Protein AF-0000000076166929 (afdb_homodimer)

Sequence (338 aa):
MATAKPYRAASLSDLPNNFQLGYLNCEISLKCKQTGFKYFSEGYIHNVKMLKQVVEQTVNISAKCHRSQRKNEIPHSVEIDVNGGQIELSNCSCTAGLSGCCSHIVGLIQGLVQWQMMGLTEPPAELCCTSLPQQWGKPRGKEIKAVPAPSMIIVKPKMDRKSAETILNMATAKPYRAASLSDLPNNFQLGYLNCEISLKCKQTGFKYFSEGYIHNVKMLKQVVEQTVNISAKCHRSQRKNEIPHSVEIDVNGGQIELSNCSCTAGLSGCCSHIVGLIQGLVQWQMMGLTEPPAELCCTSLPQQWGKPRGKEIKAVPAPSMIIVKPKMDRKSAETILN

InterPro domains:
  IPR007527 Zinc finger, SWIM-type [PS50966] (76-113)

Nearest PDB structures (foldseek):
  3d4e-assembly1_A  TM=5.093E-01  e=6.481E+00  Streptococcus mutans
  2ge9-assembly1_A  TM=2.613E-01  e=1.392E+00  Homo sapiens
  1qfx-assembly1_A-2  TM=3.062E-01  e=3.381E+00  Aspergillus niger
  1snt-assembly1_A  TM=3.578E-01  e=6.876E+00  Homo sapiens
  3d4e-assembly1_A  TM=5.091E-01  e=6.519E+00  Streptococcus mutans

Foldseek 3Di:
DPPPPQKDFAWLVLADLPQDPVQDPDDADPVLLVLLQVQQLLVQWAPWGWMAGPPQSKIKIKTWGADPPCNVDGTKIWIWIDDDSHTPATAIPDPVRVVRRGSNNSNVSVNSNVCVVVVGGHRDHPPDVPPDPPSVPPPPPPPPPPPPPPDPPPPDPPPPPPPPPPPPD/DPPPPQKDFAWLVLADLPQDPVQDPDDADPVLLVLLQVQQLLVQWAPWGWMAGPPQSKIKIKTWGADPPCNVDGTKIWIWIDDDSHTPATAIPDPVRVVRRGSNNSNVSVNSNVCVVVVGGHRDHPPDPPPDPPSVPPPPPDPPPPPPPPPPPPPDPPPPPPPPPPPPD

Solvent-accessible surface area (backbone atoms only — not comparable to full-atom values): 19964 Å² total; per-residue (Å²): 127,85,77,71,63,64,59,43,83,43,42,46,78,76,46,52,94,76,57,55,76,80,33,47,91,64,89,75,52,56,67,36,29,44,50,1,46,48,34,33,76,57,56,31,52,37,73,66,44,46,33,24,29,64,84,80,56,30,35,39,35,38,31,31,31,51,38,85,100,33,76,87,45,82,49,33,47,32,38,38,30,36,43,76,88,33,47,81,42,46,41,32,70,47,86,58,12,76,76,41,64,31,34,67,54,43,10,48,51,52,40,52,43,49,41,43,67,32,60,40,54,55,75,77,64,72,56,60,93,75,73,49,72,79,64,70,59,59,70,71,67,76,74,76,67,79,65,76,74,70,83,74,74,79,71,75,81,76,80,77,77,79,77,81,74,80,74,82,121,126,85,78,71,65,63,59,42,82,43,44,47,77,76,45,55,93,75,58,57,76,80,32,47,91,63,91,76,50,56,68,37,30,44,50,3,46,48,33,35,75,59,56,31,52,38,73,64,44,46,33,24,30,64,85,80,55,31,36,40,36,38,31,34,31,51,39,86,99,33,76,87,44,83,48,35,47,32,38,37,31,37,43,75,89,33,47,79,41,46,42,30,71,46,87,56,12,75,77,42,64,31,32,67,55,43,9,48,51,53,40,53,42,48,40,43,68,32,60,41,55,55,76,78,66,72,59,60,95,74,74,51,75,79,65,69,60,54,72,74,68,79,75,73,68,80,63,74,77,67,83,74,74,79,71,73,80,75,78,76,76,79,77,82,73,79,74,80,120

Radius of gyration: 30.16 Å; Cα contacts (8 Å, |Δi|>4): 532; chains: 2; bounding box: 44×134×94 Å

pLDDT: mean 76.67, std 26.87, range [27.0, 98.31]

Secondary structure (DSSP, 8-state):
-----SEEE--GGGS-TT--GGGSSSPPPHHHHHHHHHHHHTT-EEEEEEEEETTT--EEEEEEEPPTT-TTSPPEEEEEEEETTEEEEEEESSSGGGGT--HHHHHHHHHHHHHHHTT-SSPPP---TTTS---TTS-------------------------------/-----SEEE--GGGS-TT--GGGSSSPPPHHHHHHHHHHHHTT-EEEEEEEEETTT--EEEEEEEPPTT-TTSPPEEEEEEEETTEEEEEEESSSGGGGT--HHHHHHHHHHHHHHHTT-SSPPP---TTTS---TTS--S----------------------------

Structure (mmCIF, N/CA/C/O backbone):
data_AF-0000000076166929-model_v1
#
loop_
_entity.id
_entity.type
_entity.pdbx_description
1 polymer 'SWIM-type domain-containing protein'
#
loop_
_atom_site.group_PDB
_atom_site.id
_atom_site.type_symbol
_atom_site.label_atom_id
_atom_site.label_alt_id
_atom_site.label_comp_id
_atom_site.label_asym_id
_atom_site.label_entity_id
_atom_site.label_seq_id
_atom_site.pdbx_PDB_ins_code
_atom_site.Cartn_x
_atom_site.Cartn_y
_atom_site.Cartn_z
_atom_site.occupancy
_atom_site.B_iso_or_equiv
_atom_site.auth_seq_id
_atom_site.auth_comp_id
_atom_site.auth_asym_id
_atom_site.auth_atom_id
_atom_site.pdbx_PDB_model_num
ATOM 1 N N . MET A 1 1 ? -11.695 -42.656 5.16 1 39.47 1 MET A N 1
ATOM 2 C CA . MET A 1 1 ? -11.25 -41.344 5.621 1 39.47 1 MET A CA 1
ATOM 3 C C . MET A 1 1 ? -10.984 -40.406 4.438 1 39.47 1 MET A C 1
ATOM 5 O O . MET A 1 1 ? -10.188 -40.75 3.555 1 39.47 1 MET A O 1
ATOM 9 N N . ALA A 1 2 ? -11.898 -39.625 3.982 1 48.62 2 ALA A N 1
ATOM 10 C CA . ALA A 1 2 ? -11.773 -38.812 2.785 1 48.62 2 ALA A CA 1
ATOM 11 C C . ALA A 1 2 ? -10.469 -38 2.799 1 48.62 2 ALA A C 1
ATOM 13 O O . ALA A 1 2 ? -10.133 -37.375 3.805 1 48.62 2 ALA A O 1
ATOM 14 N N . THR A 1 3 ? -9.391 -38.375 2.051 1 55.16 3 THR A N 1
ATOM 15 C CA . THR A 1 3 ? -8.055 -37.781 2.012 1 55.16 3 THR A CA 1
ATOM 16 C C . THR A 1 3 ? -8.125 -36.281 1.806 1 55.16 3 THR A C 1
ATOM 18 O O . THR A 1 3 ? -8.68 -35.812 0.812 1 55.16 3 THR A O 1
ATOM 21 N N . ALA A 1 4 ? -8.266 -35.531 2.826 1 59.28 4 ALA A N 1
ATOM 22 C CA . ALA A 1 4 ? -8.344 -34.062 2.801 1 59.28 4 ALA A CA 1
ATOM 23 C C . ALA A 1 4 ? -7.398 -33.5 1.754 1 59.28 4 ALA A C 1
ATOM 25 O O . ALA A 1 4 ? -6.305 -34 1.534 1 59.28 4 ALA A O 1
ATOM 26 N N . LYS A 1 5 ? -7.887 -32.75 0.78 1 72.12 5 LYS A N 1
ATOM 27 C CA . LYS A 1 5 ? -7.07 -32.188 -0.279 1 72.12 5 LYS A CA 1
ATOM 28 C C . LYS A 1 5 ? -5.875 -31.422 0.3 1 72.12 5 LYS A C 1
ATOM 30 O O . LYS A 1 5 ? -6.02 -30.656 1.256 1 72.12 5 LYS A O 1
ATOM 35 N N . PRO A 1 6 ? -4.773 -31.75 -0.169 1 89.25 6 PRO A N 1
ATOM 36 C CA . PRO A 1 6 ? -3.547 -31.156 0.367 1 89.25 6 PRO A CA 1
ATOM 37 C C . PRO A 1 6 ? -3.496 -29.641 0.185 1 89.25 6 PRO A C 1
ATOM 39 O O . PRO A 1 6 ? -2.754 -28.953 0.892 1 89.25 6 PRO A O 1
ATOM 42 N N . TYR A 1 7 ? -4.453 -29.156 -0.792 1 91.94 7 TYR A N 1
ATOM 43 C CA . TYR A 1 7 ? -4.469 -27.734 -1.055 1 91.94 7 TYR A CA 1
ATOM 44 C C . TYR A 1 7 ? -5.895 -27.188 -1.059 1 91.94 7 TYR A C 1
ATOM 46 O O . TYR A 1 7 ? -6.84 -27.922 -1.363 1 91.94 7 TYR A O 1
ATOM 54 N N . ARG A 1 8 ? -6.102 -25.953 -0.621 1 94.62 8 ARG A N 1
ATOM 55 C CA . ARG A 1 8 ? -7.336 -25.203 -0.816 1 94.62 8 ARG A CA 1
ATOM 56 C C . ARG A 1 8 ? -7.047 -23.828 -1.397 1 94.62 8 ARG A C 1
ATOM 58 O O . ARG A 1 8 ? -5.91 -23.359 -1.354 1 94.62 8 ARG A O 1
ATOM 65 N N . ALA A 1 9 ? -8.078 -23.203 -1.973 1 95.31 9 ALA A N 1
ATOM 66 C CA . ALA A 1 9 ? -7.957 -21.812 -2.383 1 95.31 9 ALA A CA 1
ATOM 67 C C . ALA A 1 9 ? -7.609 -20.906 -1.194 1 95.31 9 ALA A C 1
ATOM 69 O O . ALA A 1 9 ? -8.172 -21.062 -0.107 1 95.31 9 ALA A O 1
ATOM 70 N N . ALA A 1 10 ? -6.664 -20.094 -1.401 1 96.81 10 ALA A N 1
ATOM 71 C CA . ALA A 1 10 ? -6.277 -19.156 -0.345 1 96.81 10 ALA A CA 1
ATOM 72 C C . ALA A 1 10 ? -6.941 -17.797 -0.544 1 96.81 10 ALA A C 1
ATOM 74 O O . ALA A 1 10 ? -7.344 -17.453 -1.657 1 96.81 10 ALA A O 1
ATOM 75 N N . SER A 1 11 ? -7.082 -17.094 0.582 1 96.56 11 SER A N 1
ATOM 76 C CA . SER A 1 11 ? -7.527 -15.711 0.589 1 96.56 11 SER A CA 1
ATOM 77 C C . SER A 1 11 ? -6.438 -14.781 1.112 1 96.56 11 SER A C 1
ATOM 79 O O . SER A 1 11 ? -5.438 -15.242 1.67 1 96.56 11 SER A O 1
ATOM 81 N N . LEU A 1 12 ? -6.68 -13.531 0.862 1 96.88 12 LEU A N 1
ATOM 82 C CA . LEU A 1 12 ? -5.719 -12.547 1.348 1 96.88 12 LEU A CA 1
ATOM 83 C C . LEU A 1 12 ? -5.633 -12.578 2.871 1 96.88 12 LEU A C 1
ATOM 85 O O . LEU A 1 12 ? -4.605 -12.211 3.445 1 96.88 12 LEU A O 1
ATOM 89 N N . SER A 1 13 ? -6.637 -13.078 3.594 1 95.19 13 SER A N 1
ATOM 90 C CA . SER A 1 13 ? -6.641 -13.172 5.051 1 95.19 13 SER A CA 1
ATOM 91 C C . SER A 1 13 ? -5.746 -14.312 5.531 1 95.19 13 SER A C 1
ATOM 93 O O . SER A 1 13 ? -5.438 -14.406 6.719 1 95.19 13 SER A O 1
ATOM 95 N N . ASP A 1 14 ? -5.359 -15.164 4.594 1 96.56 14 ASP A N 1
ATOM 96 C CA . ASP A 1 14 ? -4.43 -16.234 4.941 1 96.56 14 ASP A CA 1
ATOM 97 C C . ASP A 1 14 ? -3.002 -15.703 5.066 1 96.56 14 ASP A C 1
ATOM 99 O O . ASP A 1 14 ? -2.125 -16.391 5.598 1 96.56 14 ASP A O 1
ATOM 103 N N . LEU A 1 15 ? -2.754 -14.445 4.531 1 96.31 15 LEU A N 1
ATOM 104 C CA . LEU A 1 15 ? -1.469 -13.781 4.727 1 96.31 15 LEU A CA 1
ATOM 105 C C . LEU A 1 15 ? -1.41 -13.102 6.09 1 96.31 15 LEU A C 1
ATOM 107 O O . LEU A 1 15 ? -2.445 -12.742 6.656 1 96.31 15 LEU A O 1
ATOM 111 N N . PRO A 1 16 ? -0.199 -12.945 6.609 1 92.94 16 PRO A N 1
ATOM 112 C CA . PRO A 1 16 ? -0.103 -12.203 7.867 1 92.94 16 PRO A CA 1
ATOM 113 C C . PRO A 1 16 ? -0.678 -10.789 7.762 1 92.94 16 PRO A C 1
ATOM 115 O O . PRO A 1 16 ? -0.568 -10.148 6.715 1 92.94 16 PRO A O 1
ATOM 118 N N . ASN A 1 17 ? -1.198 -10.242 8.883 1 87.19 17 ASN A N 1
ATOM 119 C CA . ASN A 1 17 ? -1.793 -8.914 8.914 1 87.19 17 ASN A CA 1
ATOM 120 C C . ASN A 1 17 ? -0.753 -7.824 8.648 1 87.19 17 ASN A C 1
ATOM 122 O O . ASN A 1 17 ? -1.087 -6.75 8.148 1 87.19 17 ASN A O 1
ATOM 126 N N . ASN A 1 18 ? 0.454 -8.109 8.992 1 86.81 18 ASN A N 1
ATOM 127 C CA . ASN A 1 18 ? 1.533 -7.148 8.789 1 86.81 18 ASN A CA 1
ATOM 128 C C . ASN A 1 18 ? 2.443 -7.566 7.633 1 86.81 18 ASN A C 1
ATOM 130 O O . ASN A 1 18 ? 3.658 -7.371 7.695 1 86.81 18 ASN A O 1
ATOM 134 N N . PHE A 1 19 ? 1.821 -8.266 6.598 1 92.69 19 PHE A N 1
ATOM 135 C CA . PHE A 1 19 ? 2.6 -8.664 5.43 1 92.69 19 PHE A CA 1
ATOM 136 C C . PHE A 1 19 ? 3.314 -7.457 4.824 1 92.69 19 PHE A C 1
ATOM 138 O O . PHE A 1 19 ? 2.73 -6.379 4.703 1 92.69 19 PHE A O 1
ATOM 145 N N . GLN A 1 20 ? 4.57 -7.633 4.547 1 92.69 20 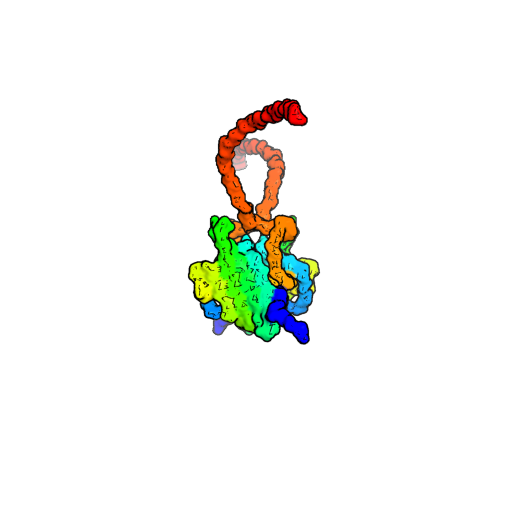GLN A N 1
ATOM 146 C CA . GLN A 1 20 ? 5.363 -6.496 4.09 1 92.69 20 GLN A CA 1
ATOM 147 C C . GLN A 1 20 ? 6.598 -6.961 3.318 1 92.69 20 GLN A C 1
ATOM 149 O O . GLN A 1 20 ? 6.895 -8.156 3.275 1 92.69 20 GLN A O 1
ATOM 154 N N . LEU A 1 21 ? 7.277 -6.043 2.717 1 94.31 21 LEU A N 1
ATOM 155 C CA . LEU A 1 21 ? 8.461 -6.324 1.91 1 94.31 21 LEU A CA 1
ATOM 156 C C . LEU A 1 21 ? 9.578 -6.914 2.766 1 94.31 21 LEU A C 1
ATOM 158 O O . LEU A 1 21 ? 10.391 -7.703 2.275 1 94.31 21 LEU A O 1
ATOM 162 N N . GLY A 1 22 ? 9.523 -6.582 4.051 1 91.12 22 GLY A N 1
ATOM 163 C CA . GLY A 1 22 ? 10.562 -7.047 4.957 1 91.12 22 GLY A CA 1
ATOM 164 C C . GLY A 1 22 ? 10.578 -8.555 5.125 1 91.12 22 GLY A C 1
ATOM 165 O O . GLY A 1 22 ? 11.539 -9.117 5.656 1 91.12 22 GLY A O 1
ATOM 166 N N . TYR A 1 23 ? 9.609 -9.227 4.598 1 93.12 23 TYR A N 1
ATOM 167 C CA . TYR A 1 23 ? 9.547 -10.68 4.652 1 93.12 23 TYR A CA 1
ATOM 168 C C . TYR A 1 23 ? 10.508 -11.305 3.65 1 93.12 23 TYR A C 1
ATOM 170 O O . TYR A 1 23 ? 10.82 -12.5 3.736 1 93.12 23 TYR A O 1
ATOM 178 N N . LEU A 1 24 ? 10.93 -10.5 2.658 1 93.38 24 LEU A N 1
ATOM 179 C CA . LEU A 1 24 ? 11.945 -10.969 1.724 1 93.38 24 LEU A CA 1
ATOM 180 C C . LEU A 1 24 ? 13.312 -11.016 2.387 1 93.38 24 LEU A C 1
ATOM 182 O O . LEU A 1 24 ? 13.656 -10.125 3.172 1 93.38 24 LEU A O 1
ATOM 186 N N . ASN A 1 25 ? 14.047 -11.992 2.07 1 88.56 25 ASN A N 1
ATOM 187 C CA . ASN A 1 25 ? 15.375 -12.164 2.666 1 88.56 25 ASN A CA 1
ATOM 188 C C . ASN A 1 25 ? 16.469 -11.547 1.794 1 88.56 25 ASN A C 1
ATOM 190 O O . ASN A 1 25 ? 17.422 -12.227 1.42 1 88.56 25 ASN A O 1
ATOM 194 N N . CYS A 1 26 ? 16.281 -10.375 1.296 1 90.75 26 CYS A N 1
ATOM 195 C CA . CYS A 1 26 ? 17.281 -9.656 0.512 1 90.75 26 CYS A CA 1
ATOM 196 C C . CYS A 1 26 ? 17.141 -8.148 0.701 1 90.75 26 CYS A C 1
ATOM 198 O O . CYS A 1 26 ? 16.109 -7.676 1.188 1 90.75 26 CYS A O 1
ATOM 200 N N . GLU A 1 27 ? 18.188 -7.496 0.419 1 91.12 27 GLU A N 1
ATOM 201 C CA . GLU A 1 27 ? 18.125 -6.039 0.411 1 91.12 27 GLU A CA 1
ATOM 202 C C . GLU A 1 27 ? 17.5 -5.523 -0.88 1 91.12 27 GLU A C 1
ATOM 204 O O . GLU A 1 27 ? 17.969 -5.836 -1.975 1 91.12 27 GLU A O 1
ATOM 209 N N . ILE A 1 28 ? 16.469 -4.84 -0.732 1 94.62 28 ILE A N 1
ATOM 210 C CA . ILE A 1 28 ? 15.75 -4.316 -1.892 1 94.62 28 ILE A CA 1
ATOM 211 C C . ILE A 1 28 ? 16.156 -2.861 -2.131 1 94.62 28 ILE A C 1
ATOM 213 O O . ILE A 1 28 ? 16.047 -2.025 -1.23 1 94.62 28 ILE A O 1
ATOM 217 N N . SER A 1 29 ? 16.625 -2.602 -3.312 1 95.44 29 SER A N 1
ATOM 218 C CA . SER A 1 29 ? 17.047 -1.242 -3.639 1 95.44 29 SER A CA 1
ATOM 219 C C . SER A 1 29 ? 15.836 -0.318 -3.795 1 95.44 29 SER A C 1
ATOM 221 O O . SER A 1 29 ? 14.719 -0.78 -4.035 1 95.44 29 SER A O 1
ATOM 223 N N . LEU A 1 30 ? 16.109 0.995 -3.633 1 95.88 30 LEU A N 1
ATOM 224 C CA . LEU A 1 30 ? 15.07 1.999 -3.822 1 95.88 30 LEU A CA 1
ATOM 225 C C . LEU A 1 30 ? 14.469 1.9 -5.219 1 95.88 30 LEU A C 1
ATOM 227 O O . LEU A 1 30 ? 13.242 1.927 -5.375 1 95.88 30 LEU A O 1
ATOM 231 N N . LYS A 1 31 ? 15.359 1.741 -6.184 1 96.62 31 LYS A N 1
ATOM 232 C CA . LYS A 1 31 ? 14.906 1.625 -7.566 1 96.62 31 LYS A CA 1
ATOM 233 C C . LYS A 1 31 ? 13.984 0.418 -7.746 1 96.62 31 LYS A C 1
ATOM 235 O O . LYS A 1 31 ? 12.969 0.504 -8.43 1 96.62 31 LYS A O 1
ATOM 240 N N . CYS A 1 32 ? 14.281 -0.67 -7.148 1 97.12 32 CYS A N 1
ATOM 241 C CA . CYS A 1 32 ? 13.492 -1.893 -7.234 1 97.12 32 CYS A CA 1
ATOM 242 C C . CYS A 1 32 ? 12.117 -1.698 -6.605 1 97.12 32 CYS A C 1
ATOM 244 O O . CYS A 1 32 ? 11.109 -2.131 -7.164 1 97.12 32 CYS A O 1
ATOM 246 N N . LYS A 1 33 ? 12.078 -1.001 -5.5 1 97.81 33 LYS A N 1
ATOM 247 C CA . LYS A 1 33 ? 10.82 -0.724 -4.816 1 97.81 33 LYS A CA 1
ATOM 248 C C . LYS A 1 33 ? 9.914 0.163 -5.668 1 97.81 33 LYS A C 1
ATOM 250 O O . LYS A 1 33 ? 8.719 -0.103 -5.793 1 97.81 33 LYS A O 1
ATOM 255 N N . GLN A 1 34 ? 10.477 1.147 -6.199 1 96.88 34 GLN A N 1
ATOM 256 C CA . GLN A 1 34 ? 9.688 2.104 -6.973 1 96.88 34 GLN A CA 1
ATOM 257 C C . GLN A 1 34 ? 9.219 1.487 -8.289 1 96.88 34 GLN A C 1
ATOM 259 O O . GLN A 1 34 ? 8.07 1.685 -8.695 1 96.88 34 GLN A O 1
ATOM 264 N N . THR A 1 35 ? 10.133 0.739 -8.938 1 97.19 35 THR A N 1
ATOM 265 C CA . THR A 1 35 ? 9.734 0.039 -10.156 1 97.19 35 THR A CA 1
ATOM 266 C C . THR A 1 35 ? 8.664 -1.004 -9.852 1 97.19 35 THR A C 1
ATOM 268 O O . THR A 1 35 ? 7.73 -1.186 -10.641 1 97.19 35 THR A O 1
ATOM 271 N N . GLY A 1 36 ? 8.789 -1.687 -8.719 1 97.5 36 GLY A N 1
ATOM 272 C CA . GLY A 1 36 ? 7.762 -2.629 -8.289 1 97.5 36 GLY A CA 1
ATOM 273 C C . GLY A 1 36 ? 6.395 -1.99 -8.125 1 97.5 36 GLY A C 1
ATOM 274 O O . GLY A 1 36 ? 5.391 -2.535 -8.594 1 97.5 36 GLY A O 1
ATOM 275 N N . PHE A 1 37 ? 6.395 -0.811 -7.547 1 96.69 37 PHE A N 1
ATOM 276 C CA . PHE A 1 37 ? 5.133 -0.101 -7.379 1 96.69 37 PHE A CA 1
ATOM 277 C C . PHE A 1 37 ? 4.527 0.259 -8.734 1 96.69 37 PHE A C 1
ATOM 279 O O . PHE A 1 37 ? 3.314 0.162 -8.922 1 96.69 37 PHE A O 1
ATOM 286 N N . LYS A 1 38 ? 5.363 0.667 -9.586 1 94.94 38 LYS A N 1
ATOM 287 C CA . LYS A 1 38 ? 4.895 0.982 -10.93 1 94.94 38 LYS A CA 1
ATOM 288 C C . LYS A 1 38 ? 4.215 -0.225 -11.57 1 94.94 38 LYS A C 1
ATOM 290 O O . LYS A 1 38 ? 3.158 -0.094 -12.188 1 94.94 38 LYS A O 1
ATOM 295 N N . TYR A 1 39 ? 4.84 -1.399 -11.438 1 95.38 39 TYR A N 1
ATOM 296 C CA . TYR A 1 39 ? 4.258 -2.609 -12.008 1 95.38 39 TYR A CA 1
ATOM 297 C C . TYR A 1 39 ? 2.891 -2.898 -11.406 1 95.38 39 TYR A C 1
ATOM 299 O O . TYR A 1 39 ? 1.95 -3.254 -12.117 1 95.38 39 TYR A O 1
ATOM 307 N N . PHE A 1 40 ? 2.77 -2.695 -10.125 1 95.62 40 PHE A N 1
ATOM 308 C CA . PHE A 1 40 ? 1.489 -2.908 -9.453 1 95.62 40 PHE A CA 1
ATOM 309 C C . PHE A 1 40 ? 0.48 -1.845 -9.867 1 95.62 40 PHE A C 1
ATOM 311 O O . PHE A 1 40 ? -0.621 -2.168 -10.32 1 95.62 40 PHE A O 1
ATOM 318 N N . SER A 1 41 ? 0.915 -0.614 -9.75 1 92.25 41 SER A N 1
ATOM 319 C CA . SER A 1 41 ? -0.023 0.492 -9.914 1 92.25 41 SER A CA 1
ATOM 320 C C . SER A 1 41 ? -0.519 0.591 -11.352 1 92.25 41 SER A C 1
ATOM 322 O O . SER A 1 41 ? -1.644 1.033 -11.594 1 92.25 41 SER A O 1
ATOM 324 N N . GLU A 1 42 ? 0.311 0.184 -12.242 1 91.38 42 GLU A N 1
ATOM 325 C CA . GLU A 1 42 ? -0.057 0.309 -13.648 1 91.38 42 GLU A CA 1
ATOM 326 C C . GLU A 1 42 ? -0.663 -0.988 -14.18 1 91.38 42 GLU A C 1
ATOM 328 O O . GLU A 1 42 ? -0.916 -1.116 -15.375 1 91.38 42 GLU A O 1
ATOM 333 N N . GLY A 1 43 ? -0.813 -1.983 -13.398 1 91.94 43 GLY A N 1
ATOM 334 C CA . GLY A 1 43 ? -1.561 -3.176 -13.758 1 91.94 43 GLY A CA 1
ATOM 335 C C . GLY A 1 43 ? -0.72 -4.207 -14.492 1 91.94 43 GLY A C 1
ATOM 336 O O . GLY A 1 43 ? -1.253 -5.051 -15.219 1 91.94 43 GLY A O 1
ATOM 337 N N . TYR A 1 44 ? 0.606 -4.125 -14.383 1 93.56 44 TYR A N 1
ATOM 338 C CA . TYR A 1 44 ? 1.46 -5.117 -15.023 1 93.56 44 TYR A CA 1
ATOM 339 C C . TYR A 1 44 ? 1.375 -6.457 -14.312 1 93.56 44 TYR A C 1
ATOM 341 O O . TYR A 1 44 ? 1.587 -7.508 -14.922 1 93.56 44 TYR A O 1
ATOM 349 N N . ILE A 1 45 ? 1.103 -6.434 -12.984 1 96.25 45 ILE A N 1
ATOM 350 C CA . ILE A 1 45 ? 0.903 -7.656 -12.219 1 96.25 45 ILE A CA 1
ATOM 351 C C . ILE A 1 45 ? -0.522 -8.164 -12.414 1 96.25 45 ILE A C 1
ATOM 353 O O . ILE A 1 45 ? -1.489 -7.449 -12.148 1 96.25 45 ILE A O 1
ATOM 357 N N . HIS A 1 46 ? -0.623 -9.344 -12.938 1 94.38 46 HIS A N 1
ATOM 358 C CA . HIS A 1 46 ? -1.951 -9.867 -13.227 1 94.38 46 HIS A CA 1
ATOM 359 C C . HIS A 1 46 ? -1.992 -11.383 -13.062 1 94.38 46 HIS A C 1
ATOM 361 O O . HIS A 1 46 ? -0.97 -12.008 -12.773 1 94.38 46 HIS A O 1
ATOM 367 N N . ASN A 1 47 ? -3.188 -12 -13.125 1 95.88 47 ASN A N 1
ATOM 368 C CA . ASN A 1 47 ? -3.4 -13.438 -12.992 1 95.88 47 ASN A CA 1
ATOM 369 C C . ASN A 1 47 ? -2.838 -13.977 -11.68 1 95.88 47 ASN A C 1
ATOM 371 O O . ASN A 1 47 ? -2.109 -14.969 -11.672 1 95.88 47 ASN A O 1
ATOM 375 N N . VAL A 1 48 ? -3.188 -13.289 -10.625 1 98 48 VAL A N 1
ATOM 376 C CA . VAL A 1 48 ? -2.695 -13.68 -9.312 1 98 48 VAL A CA 1
ATOM 377 C C . VAL A 1 48 ? -3.533 -14.844 -8.773 1 98 48 VAL A C 1
ATOM 379 O O . VAL A 1 48 ? -4.762 -14.75 -8.719 1 98 48 VAL A O 1
ATOM 382 N N . LYS A 1 49 ? -2.908 -15.906 -8.398 1 97.5 49 LYS A N 1
ATOM 383 C CA . LYS A 1 49 ? -3.539 -17.078 -7.809 1 97.5 49 LYS A CA 1
ATOM 384 C C . LYS A 1 49 ? -2.92 -17.422 -6.453 1 97.5 49 LYS A C 1
ATOM 386 O O . LYS A 1 49 ? -1.704 -17.312 -6.277 1 97.5 49 LYS A O 1
ATOM 391 N N . MET A 1 50 ? -3.768 -17.828 -5.613 1 97.75 50 MET A N 1
ATOM 392 C CA . MET A 1 50 ? -3.307 -18.172 -4.273 1 97.75 50 MET A CA 1
ATOM 393 C C . MET A 1 50 ? -3.834 -19.547 -3.857 1 97.75 50 MET A C 1
ATOM 395 O O . MET A 1 50 ? -5.027 -19.828 -3.996 1 97.75 50 MET A O 1
ATOM 399 N N . LEU A 1 51 ? -2.945 -20.328 -3.326 1 97.69 51 LEU A N 1
ATOM 400 C CA . LEU A 1 51 ? -3.283 -21.641 -2.777 1 97.69 51 LEU A CA 1
ATOM 401 C C . LEU A 1 51 ? -2.688 -21.812 -1.385 1 97.69 51 LEU A C 1
ATOM 403 O O . LEU A 1 51 ? -1.599 -21.312 -1.103 1 97.69 51 LEU A O 1
ATOM 407 N N . LYS A 1 52 ? -3.4 -22.453 -0.573 1 97.25 52 LYS A N 1
ATOM 408 C CA . LYS A 1 52 ? -2.902 -22.734 0.77 1 97.25 52 LYS A CA 1
ATOM 409 C C . LYS A 1 52 ? -2.705 -24.234 0.974 1 97.25 52 LYS A C 1
ATOM 411 O O . LYS A 1 52 ? -3.615 -25.031 0.72 1 97.25 52 LYS A O 1
ATOM 416 N N . GLN A 1 53 ? -1.569 -24.578 1.354 1 96 53 GLN A N 1
ATOM 417 C CA . GLN A 1 53 ? -1.296 -25.938 1.788 1 96 53 GLN A CA 1
ATOM 418 C C . GLN A 1 53 ? -1.835 -26.188 3.193 1 96 53 GLN A C 1
ATOM 420 O O . GLN A 1 53 ? -1.397 -25.547 4.152 1 96 53 GLN A O 1
ATOM 425 N N . VAL A 1 54 ? -2.693 -27.109 3.357 1 91.5 54 VAL A N 1
ATOM 426 C CA . VAL A 1 54 ? -3.473 -27.297 4.574 1 91.5 54 VAL A CA 1
ATOM 427 C C . VAL A 1 54 ? -2.57 -27.828 5.688 1 91.5 54 VAL A C 1
ATOM 429 O O . VAL A 1 54 ? -2.645 -27.359 6.828 1 91.5 54 VAL A O 1
ATOM 432 N N . VAL A 1 55 ? -1.77 -28.672 5.391 1 91.5 55 VAL A N 1
ATOM 433 C CA . VAL A 1 55 ? -0.949 -29.297 6.418 1 91.5 55 VAL A CA 1
ATOM 434 C C . VAL A 1 55 ? 0.212 -28.375 6.789 1 91.5 55 VAL A C 1
ATOM 436 O O . VAL A 1 55 ? 0.41 -28.062 7.961 1 91.5 55 VAL A O 1
ATOM 439 N N . GLU A 1 56 ? 0.938 -27.812 5.758 1 91.94 56 GLU A N 1
ATOM 440 C CA . GLU A 1 56 ? 2.139 -27.016 5.977 1 91.94 56 GLU A CA 1
ATOM 441 C C . GLU A 1 56 ? 1.785 -25.562 6.293 1 91.94 56 GLU A C 1
ATOM 443 O O . GLU A 1 56 ? 2.631 -24.797 6.766 1 91.94 56 GLU A O 1
ATOM 448 N N . GLN A 1 57 ? 0.603 -25.172 6.031 1 94.25 57 GLN A N 1
ATOM 449 C CA . GLN A 1 57 ? 0.076 -23.828 6.297 1 94.25 57 GLN A CA 1
ATOM 450 C C . GLN A 1 57 ? 0.755 -22.797 5.418 1 94.25 57 GLN A C 1
ATOM 452 O O . GLN A 1 57 ? 0.699 -21.594 5.707 1 94.25 57 GLN A O 1
ATOM 457 N N . THR A 1 58 ? 1.396 -23.297 4.344 1 96.75 58 THR A N 1
ATOM 458 C CA . THR A 1 58 ? 2.074 -22.422 3.396 1 96.75 58 THR A CA 1
ATOM 459 C C . THR A 1 58 ? 1.085 -21.859 2.379 1 96.75 58 THR A C 1
ATOM 461 O O . THR A 1 58 ? 0.239 -22.578 1.858 1 96.75 58 THR A O 1
ATOM 464 N N . VAL A 1 59 ? 1.134 -20.547 2.164 1 97.94 59 VAL A N 1
ATOM 465 C CA . VAL A 1 59 ? 0.351 -19.906 1.108 1 97.94 59 VAL A CA 1
ATOM 466 C C . VAL A 1 59 ? 1.213 -19.734 -0.14 1 97.94 59 VAL A C 1
ATOM 468 O O . VAL A 1 59 ? 2.221 -19.031 -0.112 1 97.94 59 VAL A O 1
ATOM 471 N N . ASN A 1 60 ? 0.866 -20.422 -1.215 1 97.94 60 ASN A N 1
ATOM 472 C CA . ASN A 1 60 ? 1.509 -20.281 -2.518 1 97.94 60 ASN A CA 1
ATOM 473 C C . ASN A 1 60 ? 0.833 -19.203 -3.361 1 97.94 60 ASN A C 1
ATOM 475 O O . ASN A 1 60 ? -0.381 -19.234 -3.566 1 97.94 60 ASN A O 1
ATOM 479 N N . ILE A 1 61 ? 1.614 -18.25 -3.814 1 98.25 61 ILE A N 1
ATOM 480 C CA . ILE A 1 61 ? 1.089 -17.188 -4.656 1 98.25 61 ILE A CA 1
ATOM 481 C C . ILE A 1 61 ? 1.824 -17.172 -5.996 1 98.25 61 ILE A C 1
ATOM 483 O O . ILE A 1 61 ? 3.057 -17.188 -6.031 1 98.25 61 ILE A O 1
ATOM 487 N N . SER A 1 62 ? 1.099 -17.234 -7.031 1 98.31 62 SER A N 1
ATOM 488 C CA . SER A 1 62 ? 1.656 -17.109 -8.375 1 98.31 62 SER A CA 1
ATOM 489 C C . SER A 1 62 ? 1.006 -15.953 -9.141 1 98.31 62 SER A C 1
ATOM 491 O O . SER A 1 62 ? -0.157 -15.625 -8.898 1 98.31 62 SER A O 1
ATOM 493 N N . ALA A 1 63 ? 1.767 -15.344 -10 1 97.94 63 ALA A N 1
ATOM 494 C CA . ALA A 1 63 ? 1.278 -14.234 -10.82 1 97.94 63 ALA A CA 1
ATOM 495 C C . ALA A 1 63 ? 2.088 -14.102 -12.102 1 97.94 63 ALA A C 1
ATOM 497 O O . ALA A 1 63 ? 3.109 -14.773 -12.273 1 97.94 63 ALA A O 1
ATOM 498 N N . LYS A 1 64 ? 1.523 -13.305 -12.938 1 97.25 64 LYS A N 1
ATOM 499 C CA . LYS A 1 64 ? 2.236 -12.898 -14.148 1 97.25 64 LYS A CA 1
ATOM 500 C C . LYS A 1 64 ? 2.531 -11.406 -14.133 1 97.25 64 LYS A C 1
ATOM 502 O O . LYS A 1 64 ? 1.829 -10.633 -13.477 1 97.25 64 LYS A O 1
ATOM 507 N N . CYS A 1 65 ? 3.625 -11.039 -14.727 1 95.94 65 CYS A N 1
ATOM 508 C CA . CYS A 1 65 ? 3.975 -9.633 -14.891 1 95.94 65 CYS A CA 1
ATOM 509 C C . CYS A 1 65 ? 4.305 -9.32 -16.344 1 95.94 65 CYS A C 1
ATOM 511 O O . CYS A 1 65 ? 5.273 -9.852 -16.891 1 95.94 65 CYS A O 1
ATOM 513 N N . HIS A 1 66 ? 3.51 -8.438 -16.891 1 93.06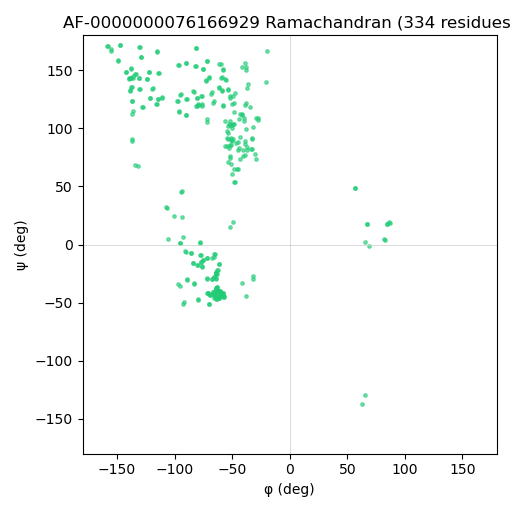 66 HIS A N 1
ATOM 514 C CA . HIS A 1 66 ? 3.76 -8.016 -18.266 1 93.06 66 HIS A CA 1
ATOM 515 C C . HIS A 1 66 ? 5.145 -7.395 -18.422 1 93.06 66 HIS A C 1
ATOM 517 O O . HIS A 1 66 ? 5.652 -6.777 -17.484 1 93.06 66 HIS A O 1
ATOM 523 N N . ARG A 1 67 ? 5.746 -7.664 -19.531 1 87.31 67 ARG A N 1
ATOM 524 C CA . ARG A 1 67 ? 7.039 -7.051 -19.828 1 87.31 67 ARG A CA 1
ATOM 525 C C . ARG A 1 67 ? 6.871 -5.598 -20.25 1 87.31 67 ARG A C 1
ATOM 527 O O . ARG A 1 67 ? 5.941 -5.266 -20.984 1 87.31 67 ARG A O 1
ATOM 534 N N . SER A 1 68 ? 7.664 -4.863 -19.516 1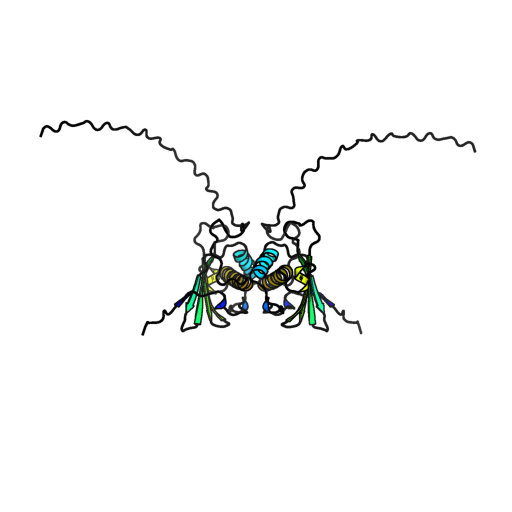 69.94 68 SER A N 1
ATOM 535 C CA . SER A 1 68 ? 7.621 -3.447 -19.875 1 69.94 68 SER A CA 1
ATOM 536 C C . SER A 1 68 ? 7.742 -3.254 -21.375 1 69.94 68 SER A C 1
ATOM 538 O O . SER A 1 68 ? 8.445 -4.008 -22.047 1 69.94 68 SER A O 1
ATOM 540 N N . GLN A 1 69 ? 6.832 -2.424 -22.141 1 58.62 69 GLN A N 1
ATOM 541 C CA . GLN A 1 69 ? 6.758 -1.926 -23.5 1 58.62 69 GLN A CA 1
ATOM 542 C C . GLN A 1 69 ? 6.562 -3.068 -24.5 1 58.62 69 GLN A C 1
ATOM 544 O O . GLN A 1 69 ? 6.613 -2.859 -25.719 1 58.62 69 GLN A O 1
ATOM 549 N N . ARG A 1 70 ? 6.445 -4.297 -23.891 1 66.75 70 ARG A N 1
ATOM 550 C CA . ARG A 1 70 ? 6.289 -5.414 -24.828 1 66.75 70 ARG A CA 1
ATOM 551 C C . ARG A 1 70 ? 5.176 -6.352 -24.375 1 66.75 70 ARG A C 1
ATOM 553 O O . ARG A 1 70 ? 5.434 -7.512 -24.031 1 66.75 70 ARG A O 1
ATOM 560 N N . LYS A 1 71 ? 3.979 -5.902 -24.422 1 65.56 71 LYS A N 1
ATOM 561 C CA . LYS A 1 71 ? 2.852 -6.672 -23.906 1 65.56 71 LYS A CA 1
ATOM 562 C C . LYS A 1 71 ? 2.623 -7.938 -24.719 1 65.56 71 LYS A C 1
ATOM 564 O O . LYS A 1 71 ? 1.983 -8.883 -24.25 1 65.56 71 LYS A O 1
ATOM 569 N N . ASN A 1 72 ? 3.342 -7.957 -25.844 1 70.12 72 ASN A N 1
ATOM 570 C CA . ASN A 1 72 ? 3.145 -9.094 -26.734 1 70.12 72 ASN A CA 1
ATOM 571 C C . ASN A 1 72 ? 4.117 -10.227 -26.422 1 70.12 72 ASN A C 1
ATOM 573 O O . ASN A 1 72 ? 3.979 -11.336 -26.938 1 70.12 72 ASN A O 1
ATOM 577 N N . GLU A 1 73 ? 4.961 -9.867 -25.531 1 83.75 73 GLU A N 1
ATOM 578 C CA . GLU A 1 73 ? 5.902 -10.914 -25.125 1 83.75 73 GLU A CA 1
ATOM 579 C C . GLU A 1 73 ? 5.363 -11.711 -23.953 1 83.75 73 GLU A C 1
ATOM 581 O O . GLU A 1 73 ? 4.461 -11.258 -23.25 1 83.75 73 GLU A O 1
ATOM 586 N N . ILE A 1 74 ? 5.836 -12.898 -23.812 1 91 74 ILE A N 1
ATOM 587 C CA . ILE A 1 74 ? 5.434 -13.766 -22.719 1 91 74 ILE A CA 1
ATOM 588 C C . ILE A 1 74 ? 5.727 -13.086 -21.391 1 91 74 ILE A C 1
ATOM 590 O O . ILE A 1 74 ? 6.863 -12.703 -21.109 1 91 74 ILE A O 1
ATOM 594 N N . PRO A 1 75 ? 4.715 -12.891 -20.625 1 95.81 75 PRO A N 1
ATOM 595 C CA . PRO A 1 75 ? 4.926 -12.258 -19.328 1 95.81 75 PRO A CA 1
ATOM 596 C C . PRO A 1 75 ? 5.848 -13.062 -18.422 1 95.81 75 PRO A C 1
ATOM 598 O O . PRO A 1 75 ? 5.969 -14.281 -18.578 1 95.81 75 PRO A O 1
ATOM 601 N N . HIS A 1 76 ? 6.465 -12.406 -17.516 1 96.81 76 HIS A N 1
ATOM 602 C CA . HIS A 1 76 ? 7.227 -13.117 -16.484 1 96.81 76 HIS A CA 1
ATOM 603 C C . HIS A 1 76 ? 6.301 -13.844 -15.523 1 96.81 76 HIS A C 1
ATOM 605 O O . HIS A 1 76 ? 5.207 -13.367 -15.219 1 96.81 76 HIS A O 1
ATOM 611 N N . SER A 1 77 ? 6.773 -15.008 -15.102 1 97.25 77 SER A N 1
ATOM 612 C CA . SER A 1 77 ? 6.094 -15.719 -14.023 1 97.25 77 SER A CA 1
ATOM 613 C C . SER A 1 77 ? 6.734 -15.414 -12.672 1 97.25 77 SER A C 1
ATOM 615 O O . SER A 1 77 ? 7.953 -15.484 -12.531 1 97.25 77 SER A O 1
ATOM 617 N N . VAL A 1 78 ? 5.898 -15.031 -11.727 1 98.06 78 VAL A N 1
ATOM 618 C CA . VAL A 1 78 ? 6.348 -14.703 -10.375 1 98.06 78 VAL A CA 1
ATOM 619 C C . VAL A 1 78 ? 5.695 -15.648 -9.367 1 98.06 78 VAL A C 1
ATOM 621 O O . VAL A 1 78 ? 4.488 -15.898 -9.438 1 98.06 78 VAL A O 1
ATOM 624 N N . GLU A 1 79 ? 6.492 -16.172 -8.43 1 97.94 79 GLU A N 1
ATOM 625 C CA . GLU A 1 79 ? 5.977 -17.078 -7.41 1 97.94 79 GLU A CA 1
ATOM 626 C C . GLU A 1 79 ? 6.574 -16.766 -6.043 1 97.94 79 GLU A C 1
ATOM 628 O O . GLU A 1 79 ? 7.781 -16.531 -5.922 1 97.94 79 GLU A O 1
ATOM 633 N N . ILE A 1 80 ? 5.668 -16.766 -5.059 1 97.81 80 ILE A N 1
ATOM 634 C CA . ILE A 1 80 ? 6.145 -16.609 -3.686 1 97.81 80 ILE A CA 1
ATOM 635 C C . ILE A 1 80 ? 5.418 -17.609 -2.775 1 97.81 80 ILE A C 1
ATOM 637 O O . ILE A 1 80 ? 4.23 -17.875 -2.963 1 97.81 80 ILE A O 1
ATOM 641 N N . ASP A 1 81 ? 6.113 -18.141 -1.769 1 97.69 81 ASP A N 1
ATOM 642 C CA . ASP A 1 81 ? 5.559 -18.969 -0.707 1 97.69 81 ASP A CA 1
ATOM 643 C C . ASP A 1 81 ? 5.695 -18.297 0.654 1 97.69 81 ASP A C 1
ATOM 645 O O . ASP A 1 81 ? 6.805 -17.969 1.082 1 97.69 81 ASP A O 1
ATOM 649 N N . VAL A 1 82 ? 4.574 -18.109 1.22 1 97.62 82 VAL A N 1
ATOM 650 C CA . VAL A 1 82 ? 4.555 -17.422 2.504 1 97.62 82 VAL A CA 1
ATOM 651 C C . VAL A 1 82 ? 4.152 -18.391 3.609 1 97.62 82 VAL A C 1
ATOM 653 O O . VAL A 1 82 ? 3.131 -19.078 3.502 1 97.62 82 VAL A O 1
ATOM 656 N N . ASN A 1 83 ? 4.887 -18.469 4.57 1 94.38 83 ASN A N 1
ATOM 657 C CA . ASN A 1 83 ? 4.598 -19.281 5.754 1 94.38 83 ASN A CA 1
ATOM 658 C C . ASN A 1 83 ? 4.934 -18.516 7.035 1 94.38 83 ASN A C 1
ATOM 660 O O . ASN A 1 83 ? 6.098 -18.203 7.289 1 94.38 83 ASN A O 1
ATOM 664 N N . GLY A 1 84 ? 3.783 -18.219 7.758 1 84.44 84 GLY A N 1
ATOM 665 C CA . GLY A 1 84 ? 4.016 -17.406 8.938 1 84.44 84 GLY A CA 1
ATOM 666 C C . GLY A 1 84 ? 4.527 -16.016 8.617 1 84.44 84 GLY A C 1
ATOM 667 O O . GLY A 1 84 ? 3.961 -15.32 7.766 1 84.44 84 GLY A O 1
ATOM 668 N N . GLY A 1 85 ? 5.582 -15.477 9.164 1 79.5 85 GLY A N 1
ATOM 669 C CA . GLY A 1 85 ? 6.145 -14.141 9.023 1 79.5 85 GLY A CA 1
ATOM 670 C C . GLY A 1 85 ? 7.332 -14.086 8.086 1 79.5 85 GLY A C 1
ATOM 671 O O . GLY A 1 85 ? 8.211 -13.242 8.234 1 79.5 85 GLY A O 1
ATOM 672 N N . GLN A 1 86 ? 7.27 -15.188 7.148 1 91.31 86 GLN A N 1
ATOM 673 C CA . GLN A 1 86 ? 8.438 -15.211 6.27 1 91.31 86 GLN A CA 1
ATOM 674 C C . GLN A 1 86 ? 8.055 -15.625 4.855 1 91.31 86 GLN A C 1
ATOM 676 O O . GLN A 1 86 ? 7.117 -16.406 4.664 1 91.31 86 GLN A O 1
ATOM 681 N N . ILE A 1 87 ? 8.766 -15.102 3.904 1 96.12 87 ILE A N 1
ATOM 682 C CA . ILE A 1 87 ? 8.734 -15.617 2.537 1 96.12 87 ILE A CA 1
ATOM 683 C C . ILE A 1 87 ? 9.805 -16.688 2.363 1 96.12 87 ILE A C 1
ATOM 685 O O . ILE A 1 87 ? 11 -16.406 2.398 1 96.12 87 ILE A O 1
ATOM 689 N N . GLU A 1 88 ? 9.359 -17.906 2.201 1 95.06 88 GLU A N 1
ATOM 690 C CA . GLU A 1 88 ? 10.266 -19.047 2.137 1 95.06 88 GLU A CA 1
ATOM 691 C C . GLU A 1 88 ? 10.836 -19.219 0.733 1 95.06 88 GLU A C 1
ATOM 693 O O . GLU A 1 88 ? 11.938 -19.75 0.567 1 95.06 88 GLU A O 1
ATOM 698 N N . LEU A 1 89 ? 10.047 -18.891 -0.238 1 95 89 LEU A N 1
ATOM 699 C CA . LEU A 1 89 ? 10.445 -18.969 -1.638 1 95 89 LEU A CA 1
ATOM 700 C C . LEU A 1 89 ? 9.961 -17.766 -2.42 1 95 89 LEU A C 1
ATOM 702 O O . LEU A 1 89 ? 8.82 -17.328 -2.254 1 95 89 LEU A O 1
ATOM 706 N N . SER A 1 90 ? 10.797 -17.172 -3.178 1 96.94 90 SER A N 1
ATOM 707 C CA . SER A 1 90 ? 10.453 -16.141 -4.16 1 96.94 90 SER A CA 1
ATOM 708 C C . SER A 1 90 ? 11.211 -16.359 -5.469 1 96.94 90 SER A C 1
ATOM 710 O O . SER A 1 90 ? 12.438 -16.484 -5.465 1 96.94 90 SER A O 1
ATOM 712 N N . ASN A 1 91 ? 10.438 -16.469 -6.508 1 96.5 91 ASN A N 1
ATOM 713 C CA . ASN A 1 91 ? 11.023 -16.734 -7.816 1 96.5 91 ASN A CA 1
ATOM 714 C C . ASN A 1 91 ? 10.344 -15.93 -8.914 1 96.5 91 ASN A C 1
ATOM 716 O O . ASN A 1 91 ? 9.133 -15.711 -8.875 1 96.5 91 ASN A O 1
ATOM 720 N N . CYS A 1 92 ? 11.094 -15.531 -9.797 1 97.25 92 CYS A N 1
ATOM 721 C CA . CYS A 1 92 ? 10.617 -14.836 -10.984 1 97.25 92 CYS A CA 1
ATOM 722 C C . CYS A 1 92 ? 11.359 -15.32 -12.227 1 97.25 92 CYS A C 1
ATOM 724 O O . CYS A 1 92 ? 12.57 -15.555 -12.18 1 97.25 92 CYS A O 1
ATOM 726 N N . SER A 1 93 ? 10.719 -15.438 -13.344 1 95.69 93 SER A N 1
ATOM 727 C CA . SER A 1 93 ? 11.328 -15.961 -14.562 1 95.69 93 SER A CA 1
ATOM 728 C C . SER A 1 93 ? 12.203 -14.906 -15.234 1 95.69 93 SER A C 1
ATOM 730 O O . SER A 1 93 ? 12.828 -15.18 -16.266 1 95.69 93 SER A O 1
ATOM 732 N N . CYS A 1 94 ? 12.312 -13.75 -14.648 1 94.25 94 CYS A N 1
ATOM 733 C CA . CYS A 1 94 ? 13.188 -12.742 -15.234 1 94.25 94 CYS A CA 1
ATOM 734 C C . CYS A 1 94 ? 14.641 -12.992 -14.852 1 94.25 94 CYS A C 1
ATOM 736 O O . CYS A 1 94 ? 14.922 -13.805 -13.977 1 94.25 94 CYS A O 1
ATOM 738 N N . THR A 1 95 ? 15.562 -12.297 -15.492 1 89.69 95 THR A N 1
ATOM 739 C CA . THR A 1 95 ? 17 -12.477 -15.281 1 89.69 95 THR A CA 1
ATOM 740 C C . THR A 1 95 ? 17.375 -12.133 -13.844 1 89.69 95 THR A C 1
ATOM 742 O O . THR A 1 95 ? 18.156 -12.852 -13.219 1 89.69 95 THR A O 1
ATOM 745 N N . ALA A 1 96 ? 16.828 -11.094 -13.234 1 87.06 96 ALA A N 1
ATOM 746 C CA . ALA A 1 96 ? 17.156 -10.664 -11.883 1 87.06 96 ALA A CA 1
ATOM 747 C C . ALA A 1 96 ? 16.438 -11.523 -10.844 1 87.06 96 ALA A C 1
ATOM 749 O O . ALA A 1 96 ? 16.781 -11.508 -9.664 1 87.06 96 ALA A O 1
ATOM 750 N N . GLY A 1 97 ? 15.414 -12.211 -11.281 1 86.56 97 GLY A N 1
ATOM 751 C CA . GLY A 1 97 ? 14.547 -12.969 -10.391 1 86.56 97 GLY A CA 1
ATOM 752 C C . GLY A 1 97 ? 15.211 -14.219 -9.844 1 86.56 97 GLY A C 1
ATOM 753 O O . GLY A 1 97 ? 14.688 -14.844 -8.914 1 86.56 97 GLY A O 1
ATOM 754 N N . LEU A 1 98 ? 16.359 -14.547 -10.43 1 82.69 98 LEU A N 1
ATOM 755 C CA . LEU A 1 98 ?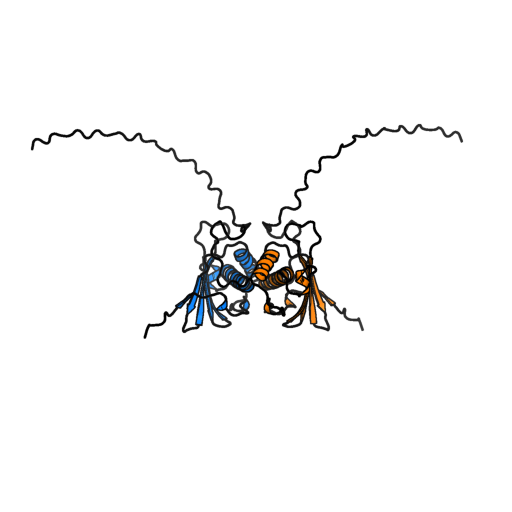 17.094 -15.719 -9.969 1 82.69 98 LEU A CA 1
ATOM 756 C C . LEU A 1 98 ? 17.562 -15.523 -8.531 1 82.69 98 LEU A C 1
ATOM 758 O O . LEU A 1 98 ? 17.688 -16.5 -7.781 1 82.69 98 LEU A O 1
ATOM 762 N N . SER A 1 99 ? 17.703 -14.273 -8.102 1 81.75 99 SER A N 1
ATOM 763 C CA . SER A 1 99 ? 18.125 -13.961 -6.742 1 81.75 99 SER A CA 1
ATOM 764 C C . SER A 1 99 ? 16.938 -13.93 -5.785 1 81.75 99 SER A C 1
ATOM 766 O O . SER A 1 99 ? 17.109 -13.844 -4.57 1 81.75 99 SER A O 1
ATOM 768 N N . GLY A 1 100 ? 15.844 -14.023 -6.34 1 86.75 100 GLY A N 1
ATOM 769 C CA . GLY A 1 100 ? 14.641 -14.016 -5.531 1 86.75 100 GLY A CA 1
ATOM 770 C C . GLY A 1 100 ? 14.18 -12.617 -5.152 1 86.75 100 GLY A C 1
ATOM 771 O O . GLY A 1 100 ? 13.258 -12.461 -4.352 1 86.75 100 GLY A O 1
ATOM 772 N N . CYS A 1 101 ? 14.898 -11.609 -5.688 1 92.38 101 CYS A N 1
ATOM 773 C CA . CYS A 1 101 ? 14.547 -10.227 -5.367 1 92.38 101 CYS A CA 1
ATOM 774 C C . CYS A 1 101 ? 14.586 -9.352 -6.613 1 92.38 101 CYS A C 1
ATOM 776 O O . CYS A 1 101 ? 15.664 -8.984 -7.09 1 92.38 101 CYS A O 1
ATOM 778 N N . CYS A 1 102 ? 13.547 -9.219 -7.281 1 96.62 102 CYS A N 1
ATOM 779 C CA . CYS A 1 102 ? 13.445 -8.344 -8.438 1 96.62 102 CYS A CA 1
ATOM 780 C C . CYS A 1 102 ? 12.203 -7.457 -8.344 1 96.62 102 CYS A C 1
ATOM 782 O O . CYS A 1 102 ? 11.352 -7.668 -7.48 1 96.62 102 CYS A O 1
ATOM 784 N N . SER A 1 103 ? 12.086 -6.516 -9.18 1 97.5 103 SER A N 1
ATOM 785 C CA . SER A 1 103 ? 10.992 -5.555 -9.148 1 97.5 103 SER A CA 1
ATOM 786 C C . SER A 1 103 ? 9.648 -6.238 -9.406 1 97.5 103 SER A C 1
ATOM 788 O O . SER A 1 103 ? 8.602 -5.75 -8.969 1 97.5 103 SER A O 1
ATOM 790 N N . HIS A 1 104 ? 9.695 -7.387 -10.094 1 97.81 104 HIS A N 1
ATOM 791 C CA . HIS A 1 104 ? 8.461 -8.133 -10.336 1 97.81 104 HIS A CA 1
ATOM 792 C C . HIS A 1 104 ? 7.918 -8.742 -9.047 1 97.81 104 HIS A C 1
ATOM 794 O O . HIS A 1 104 ? 6.723 -8.641 -8.766 1 97.81 104 HIS A O 1
ATOM 800 N N . ILE A 1 105 ? 8.828 -9.289 -8.297 1 98.19 105 ILE A N 1
ATOM 801 C CA . ILE A 1 105 ? 8.477 -9.891 -7.016 1 98.19 105 ILE A CA 1
ATOM 802 C C . ILE A 1 105 ? 8.008 -8.805 -6.047 1 98.19 105 ILE A C 1
ATOM 804 O O . ILE A 1 105 ? 6.977 -8.953 -5.391 1 98.19 105 ILE A O 1
ATOM 808 N N . VAL A 1 106 ? 8.711 -7.703 -6.094 1 98.12 106 VAL A N 1
ATOM 809 C CA . VAL A 1 106 ? 8.391 -6.578 -5.223 1 98.12 106 VAL A CA 1
ATOM 810 C C . VAL A 1 106 ? 7.02 -6.016 -5.594 1 98.12 106 VAL A C 1
ATOM 812 O O . VAL A 1 106 ? 6.207 -5.715 -4.719 1 98.12 106 VAL A O 1
ATOM 815 N N . GLY A 1 107 ? 6.766 -5.914 -6.895 1 97.94 107 GLY A N 1
ATOM 816 C CA . GLY A 1 107 ? 5.465 -5.449 -7.344 1 97.94 107 GLY A CA 1
ATOM 817 C C . GLY A 1 107 ? 4.32 -6.332 -6.875 1 97.94 107 GLY A C 1
ATOM 818 O O . GLY A 1 107 ? 3.279 -5.828 -6.449 1 97.94 107 GLY A O 1
ATOM 819 N N . LEU A 1 108 ? 4.551 -7.617 -6.938 1 98.25 108 LEU A N 1
ATOM 820 C CA . LEU A 1 108 ? 3.533 -8.547 -6.465 1 98.25 108 LEU A CA 1
ATOM 821 C C . LEU A 1 108 ? 3.273 -8.359 -4.973 1 98.25 108 LEU A C 1
ATOM 823 O O . LEU A 1 108 ? 2.119 -8.281 -4.547 1 98.25 108 LEU A O 1
ATOM 827 N N . ILE A 1 109 ? 4.289 -8.234 -4.219 1 97.81 109 ILE A N 1
ATOM 828 C CA . ILE A 1 109 ? 4.152 -8.086 -2.775 1 97.81 109 ILE A CA 1
ATOM 829 C C . ILE A 1 109 ? 3.438 -6.777 -2.453 1 97.81 109 ILE A C 1
ATOM 831 O O . ILE A 1 109 ? 2.521 -6.746 -1.629 1 97.81 109 ILE A O 1
ATOM 835 N N . GLN A 1 110 ? 3.801 -5.684 -3.135 1 97.81 110 GLN A N 1
ATOM 836 C CA . GLN A 1 110 ? 3.139 -4.406 -2.898 1 97.81 110 GLN A CA 1
ATOM 837 C C . GLN A 1 110 ? 1.657 -4.48 -3.258 1 97.81 110 GLN A C 1
ATOM 839 O O . GLN A 1 110 ? 0.816 -3.895 -2.57 1 97.81 110 GLN A O 1
ATOM 844 N N . GLY A 1 111 ? 1.349 -5.199 -4.277 1 97.62 111 GLY A N 1
ATOM 845 C CA . GLY A 1 111 ? -0.046 -5.418 -4.629 1 97.62 111 GLY A CA 1
ATOM 846 C C . GLY A 1 111 ? -0.817 -6.176 -3.562 1 97.62 111 GLY A C 1
ATOM 847 O O . GLY A 1 111 ? -1.918 -5.773 -3.182 1 97.62 111 GLY A O 1
ATOM 848 N N . LEU A 1 112 ? -0.213 -7.223 -3.1 1 97.5 112 LEU A N 1
ATOM 849 C CA . LEU A 1 112 ? -0.854 -8.047 -2.082 1 97.5 112 LEU A CA 1
ATOM 850 C C . LEU A 1 112 ? -1.125 -7.238 -0.818 1 97.5 112 LEU A C 1
ATOM 852 O O . LEU A 1 112 ? -2.211 -7.324 -0.241 1 97.5 112 LEU A O 1
ATOM 856 N N . VAL A 1 113 ? -0.171 -6.473 -0.418 1 96.62 113 VAL A N 1
ATOM 857 C CA . VAL A 1 113 ? -0.313 -5.633 0.769 1 96.62 113 VAL A CA 1
ATOM 858 C C . VAL A 1 113 ? -1.456 -4.641 0.566 1 96.62 113 VAL A C 1
ATOM 860 O O . VAL A 1 113 ? -2.309 -4.48 1.441 1 96.62 113 VAL A O 1
ATOM 863 N N . GLN A 1 114 ? -1.448 -4.039 -0.59 1 96.62 114 GLN A N 1
ATOM 864 C CA . GLN A 1 114 ? -2.475 -3.035 -0.855 1 96.62 114 GLN A CA 1
ATOM 865 C C . GLN A 1 114 ? -3.861 -3.67 -0.914 1 96.62 114 GLN A C 1
ATOM 867 O O . GLN A 1 114 ? -4.824 -3.115 -0.385 1 96.62 114 GLN A O 1
ATOM 872 N N . TRP A 1 115 ? -3.971 -4.754 -1.544 1 97 115 TRP A N 1
ATOM 873 C CA . TRP A 1 115 ? -5.266 -5.418 -1.65 1 97 115 TRP A CA 1
ATOM 874 C C . TRP A 1 115 ? -5.77 -5.855 -0.279 1 97 115 TRP A C 1
ATOM 876 O O . TRP A 1 115 ? -6.969 -5.777 0.005 1 97 115 TRP A O 1
ATOM 886 N N . GLN A 1 116 ? -4.871 -6.285 0.527 1 95.88 116 GLN A N 1
ATOM 887 C CA . GLN A 1 116 ? -5.25 -6.582 1.903 1 95.88 116 GLN A CA 1
ATOM 888 C C . GLN A 1 116 ? -5.758 -5.332 2.619 1 95.88 116 GLN A C 1
ATOM 890 O O . GLN A 1 116 ? -6.789 -5.371 3.293 1 95.88 116 GLN A O 1
ATOM 895 N N . MET A 1 117 ? -5.043 -4.266 2.426 1 95.5 117 MET A N 1
ATOM 896 C CA . MET A 1 117 ? -5.398 -3.01 3.084 1 95.5 117 MET A CA 1
ATOM 897 C C . MET A 1 117 ? -6.754 -2.506 2.6 1 95.5 117 MET A C 1
ATOM 899 O O . MET A 1 117 ? -7.484 -1.862 3.352 1 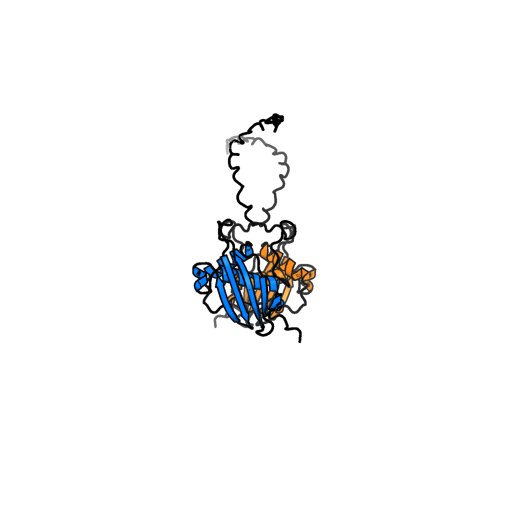95.5 117 MET A O 1
ATOM 903 N N . MET A 1 118 ? -7.043 -2.857 1.366 1 96.38 118 MET A N 1
ATOM 904 C CA . MET A 1 118 ? -8.328 -2.475 0.782 1 96.38 118 MET A CA 1
ATOM 905 C C . MET A 1 118 ? -9.445 -3.369 1.298 1 96.38 118 MET A C 1
ATOM 907 O O . MET A 1 118 ? -10.617 -3.133 1.006 1 96.38 118 MET A O 1
ATOM 911 N N . GLY A 1 119 ? -9.094 -4.414 2.002 1 95.25 119 GLY A N 1
ATOM 912 C CA . GLY A 1 119 ? -10.086 -5.297 2.6 1 95.25 119 GLY A CA 1
ATOM 913 C C . GLY A 1 119 ? -10.594 -6.355 1.641 1 95.25 119 GLY A C 1
ATOM 914 O O . GLY A 1 119 ? -11.633 -6.977 1.891 1 95.25 119 GLY A O 1
ATOM 915 N N . LEU A 1 120 ? -9.859 -6.586 0.573 1 95.56 120 LEU A N 1
ATOM 916 C CA . LEU A 1 120 ? -10.289 -7.605 -0.377 1 95.56 120 LEU A CA 1
ATOM 917 C C . LEU A 1 120 ? -10.016 -9 0.166 1 95.56 120 LEU A C 1
ATOM 919 O O . LEU A 1 120 ? -9.078 -9.195 0.948 1 95.56 120 LEU A O 1
ATOM 923 N N . THR A 1 121 ? -10.781 -9.945 -0.209 1 95.69 121 THR A N 1
ATOM 924 C CA . THR A 1 121 ? -10.578 -11.328 0.21 1 95.69 121 THR A CA 1
ATOM 925 C C . THR A 1 121 ? -9.664 -12.062 -0.765 1 95.69 121 THR A C 1
ATOM 927 O O . THR A 1 121 ? -8.953 -12.992 -0.378 1 95.69 121 THR A O 1
ATOM 930 N N . GLU A 1 122 ? -9.758 -11.594 -2.037 1 96.25 122 GLU A N 1
ATOM 931 C CA . GLU A 1 122 ? -8.914 -12.156 -3.09 1 96.25 122 GLU A CA 1
ATOM 932 C C . GLU A 1 122 ? -8.367 -11.062 -4 1 96.25 122 GLU A C 1
ATOM 934 O O . GLU A 1 122 ? -8.953 -9.992 -4.117 1 96.25 122 GLU A O 1
ATOM 939 N N . PRO A 1 123 ? -7.203 -11.352 -4.578 1 95.69 123 PRO A N 1
ATOM 940 C CA . PRO A 1 123 ? -6.73 -10.383 -5.57 1 95.69 123 PRO A CA 1
ATOM 941 C C . PRO A 1 123 ? -7.738 -10.148 -6.691 1 95.69 123 PRO A C 1
ATOM 943 O O . PRO A 1 123 ? -8.477 -11.062 -7.07 1 95.69 123 PRO A O 1
ATOM 946 N N . PRO A 1 124 ? -7.832 -8.891 -7.129 1 90.44 124 PRO A N 1
ATOM 947 C CA . PRO A 1 124 ? -8.812 -8.602 -8.18 1 90.44 124 PRO A CA 1
ATOM 948 C C . PRO A 1 124 ? -8.539 -9.375 -9.469 1 90.44 124 PRO A C 1
ATOM 950 O O . PRO A 1 124 ? -7.383 -9.586 -9.828 1 90.44 124 PRO A O 1
ATOM 953 N N . ALA A 1 125 ? -9.688 -9.891 -9.93 1 80.44 125 ALA A N 1
ATOM 954 C CA . ALA A 1 125 ? -9.586 -10.578 -11.211 1 80.44 125 ALA A CA 1
ATOM 955 C C . ALA A 1 125 ? -9.273 -9.602 -12.344 1 80.44 125 ALA A C 1
ATOM 957 O O . ALA A 1 125 ? -9.586 -8.414 -12.25 1 80.44 125 ALA A O 1
ATOM 958 N N . GLU A 1 126 ? -8.398 -9.852 -13.109 1 63.59 126 GLU A N 1
ATOM 959 C CA . GLU A 1 126 ? -8.203 -8.984 -14.273 1 63.59 126 GLU A CA 1
ATOM 960 C C . GLU A 1 126 ? -9.539 -8.492 -14.828 1 63.59 126 GLU A C 1
ATOM 962 O O . GLU A 1 126 ? -10.461 -9.289 -15.031 1 63.59 126 GLU A O 1
ATOM 967 N N . LEU A 1 127 ? -10.078 -7.402 -14.148 1 46.03 127 LEU A N 1
ATOM 968 C CA . LEU A 1 127 ? -11.367 -6.938 -14.656 1 46.03 127 LEU A CA 1
ATOM 969 C C . LEU A 1 127 ? -11.516 -7.254 -16.141 1 46.03 127 LEU A C 1
ATOM 971 O O . LEU A 1 127 ? -10.602 -6.992 -16.922 1 46.03 127 LEU A O 1
ATOM 975 N N . CYS A 1 128 ? -12.312 -8.148 -16.5 1 40.38 128 CYS A N 1
ATOM 976 C CA . CYS A 1 128 ? -12.875 -7.926 -17.828 1 40.38 128 CYS A CA 1
ATOM 977 C C . CYS A 1 128 ? -13.148 -6.445 -18.062 1 40.38 128 CYS A C 1
ATOM 979 O O . CYS A 1 128 ? -13.25 -5.672 -17.109 1 40.38 128 CYS A O 1
ATOM 981 N N . CYS A 1 129 ? -13.156 -5.824 -19.281 1 37.72 129 CYS A N 1
ATOM 982 C CA . CYS A 1 129 ? -13.359 -4.457 -19.75 1 37.72 129 CYS A CA 1
ATOM 983 C C . CYS A 1 129 ? -14.328 -3.711 -18.844 1 37.72 129 CYS A C 1
ATOM 985 O O . CYS A 1 129 ? -14.344 -2.479 -18.812 1 37.72 129 CYS A O 1
ATOM 987 N N . THR A 1 130 ? -15.227 -4.41 -18.25 1 37.03 130 THR A N 1
ATOM 988 C CA . THR A 1 130 ? -16.375 -3.615 -17.828 1 37.03 130 THR A CA 1
ATOM 989 C C . THR A 1 130 ? -16.188 -3.117 -16.406 1 37.03 130 THR A C 1
ATOM 991 O O . THR A 1 130 ? -16.75 -2.094 -16.016 1 37.03 130 THR A O 1
ATOM 994 N N . SER A 1 131 ? -15.828 -3.881 -15.367 1 36.41 131 SER A N 1
ATOM 995 C CA . SER A 1 131 ? -16.219 -3.482 -14.016 1 36.41 131 SER A CA 1
ATOM 996 C C . SER A 1 131 ? -15.109 -2.693 -13.328 1 36.41 131 SER A C 1
ATOM 998 O O . SER A 1 131 ? -15.242 -2.318 -12.164 1 36.41 131 SER A O 1
ATOM 1000 N N . LEU A 1 132 ? -13.875 -2.982 -13.523 1 38.69 132 LEU A N 1
ATOM 1001 C CA . LEU A 1 132 ? -12.945 -2.178 -12.727 1 38.69 132 LEU A CA 1
ATOM 1002 C C . LEU A 1 132 ? -12.992 -0.717 -13.164 1 38.69 132 LEU A C 1
ATOM 1004 O O . LEU A 1 132 ? -13.102 -0.422 -14.359 1 38.69 132 LEU A O 1
ATOM 1008 N N . PRO A 1 133 ? -13.273 0.221 -12.398 1 37.62 133 PRO A N 1
ATOM 1009 C CA . PRO A 1 133 ? -13.109 1.568 -12.945 1 37.62 133 PRO A CA 1
ATOM 1010 C C . PRO A 1 133 ? -11.914 1.683 -13.883 1 37.62 133 PRO A C 1
ATOM 1012 O O . PRO A 1 133 ? -10.969 0.897 -13.781 1 37.62 133 PRO A O 1
ATOM 1015 N N . GLN A 1 134 ? -12.062 2.422 -15.062 1 37.62 134 GLN A N 1
ATOM 1016 C CA . GLN A 1 134 ? -11.125 2.715 -16.141 1 37.62 134 GLN A CA 1
ATOM 1017 C C . GLN A 1 134 ? -9.688 2.758 -15.617 1 37.62 134 GLN A C 1
ATOM 1019 O O . GLN A 1 134 ? -9.367 3.564 -14.742 1 37.62 134 GLN A O 1
ATOM 1024 N N . GLN A 1 135 ? -9.312 1.581 -15.477 1 40.97 135 GLN A N 1
ATOM 1025 C CA . GLN A 1 135 ? -7.871 1.568 -15.242 1 40.97 135 GLN A CA 1
ATOM 1026 C C . GLN A 1 135 ? -7.152 2.504 -16.203 1 40.97 135 GLN A C 1
ATOM 1028 O O . GLN A 1 135 ? -7.289 2.371 -17.422 1 40.97 135 GLN A O 1
ATOM 1033 N N . TRP A 1 136 ? -7.098 3.758 -15.977 1 31.89 136 TRP A N 1
ATOM 1034 C CA . TRP A 1 136 ? -6.746 4.887 -16.828 1 31.89 136 TRP A CA 1
ATOM 1035 C C . TRP A 1 136 ? -5.547 4.547 -17.703 1 31.89 136 TRP A C 1
ATOM 1037 O O . TRP A 1 136 ? -5.375 5.129 -18.781 1 31.89 136 TRP A O 1
ATOM 1047 N N . GLY A 1 137 ? -4.605 3.697 -17.172 1 32.97 137 GLY A N 1
ATOM 1048 C CA . GLY A 1 137 ? -3.371 3.592 -17.938 1 32.97 137 GLY A CA 1
ATOM 1049 C C . GLY A 1 137 ? -3.26 2.295 -18.703 1 32.97 137 GLY A C 1
ATOM 1050 O O . GLY A 1 137 ? -2.156 1.852 -19.031 1 32.97 137 GLY A O 1
ATOM 1051 N N . LYS A 1 138 ? -4.188 1.477 -18.719 1 36.5 138 LYS A N 1
ATOM 1052 C CA . LYS A 1 138 ? -3.926 0.406 -19.672 1 36.5 138 LYS A CA 1
ATOM 1053 C C . LYS A 1 138 ? -3.537 0.971 -21.031 1 36.5 138 LYS A C 1
ATOM 1055 O O . LYS A 1 138 ? -4.242 1.819 -21.594 1 36.5 138 LYS A O 1
ATOM 1060 N N . PRO A 1 139 ? -2.162 0.999 -21.359 1 32 139 PRO A N 1
ATOM 1061 C CA . PRO A 1 139 ? -1.92 1.397 -22.734 1 32 139 PRO A CA 1
ATOM 1062 C C . PRO A 1 139 ? -2.936 0.801 -23.719 1 32 139 PRO A C 1
ATOM 1064 O O . PRO A 1 139 ? -3.408 -0.32 -23.5 1 32 139 PRO A O 1
ATOM 1067 N N . ARG A 1 140 ? -3.836 1.609 -24.203 1 30.67 140 ARG A N 1
ATOM 1068 C CA . ARG A 1 140 ? -4.57 1.077 -25.344 1 30.67 140 ARG A CA 1
ATOM 1069 C C . ARG A 1 140 ? -3.693 0.151 -26.172 1 30.67 140 ARG A C 1
ATOM 1071 O O . ARG A 1 140 ? -2.529 0.462 -26.438 1 30.67 140 ARG A O 1
ATOM 1078 N N . GLY A 1 141 ? -3.881 -1.139 -25.984 1 29.84 141 GLY A N 1
ATOM 1079 C CA . GLY A 1 141 ? -3.18 -2.01 -26.922 1 29.84 141 GLY A CA 1
ATOM 1080 C C . GLY A 1 141 ? -2.787 -1.312 -28.203 1 29.84 141 GLY A C 1
ATOM 1081 O O . GLY A 1 141 ? -3.293 -0.232 -28.516 1 29.84 141 GLY A O 1
ATOM 1082 N N . LYS A 1 142 ? -1.568 -1.6 -28.734 1 29.84 142 LYS A N 1
ATOM 1083 C CA . LYS A 1 142 ? -1.102 -1.086 -30.016 1 29.84 142 LYS A CA 1
ATOM 1084 C C . LYS A 1 142 ? -2.252 -0.964 -31.016 1 29.84 142 LYS A C 1
ATOM 1086 O O . LYS A 1 142 ? -3.168 -1.789 -31.016 1 29.84 142 LYS A O 1
ATOM 1091 N N . GLU A 1 143 ? -2.453 0.323 -31.422 1 31.03 143 GLU A N 1
ATOM 1092 C CA . GLU A 1 143 ? -3.203 0.476 -32.688 1 31.03 143 GLU A CA 1
ATOM 1093 C C . GLU A 1 143 ? -2.916 -0.674 -33.625 1 31.03 143 GLU A C 1
ATOM 1095 O O . GLU A 1 143 ? -1.757 -0.977 -33.906 1 31.03 143 GLU A O 1
ATOM 1100 N N . ILE A 1 144 ? -3.658 -1.71 -33.594 1 30.19 144 ILE A N 1
ATOM 1101 C CA . ILE A 1 144 ? -3.541 -2.609 -34.75 1 30.19 144 ILE A CA 1
ATOM 1102 C C . ILE A 1 144 ? -3.242 -1.805 -36 1 30.19 144 ILE A C 1
ATOM 1104 O O . ILE A 1 144 ? -4.066 -1 -36.469 1 30.19 144 ILE A O 1
ATOM 1108 N N . LYS A 1 145 ? -1.988 -1.458 -36.219 1 28.64 145 LYS A N 1
ATOM 1109 C CA . LYS A 1 145 ? -1.656 -0.896 -37.531 1 28.64 145 LYS A CA 1
ATOM 1110 C C . LYS A 1 145 ? -2.361 -1.657 -38.625 1 28.64 145 LYS A C 1
ATOM 1112 O O . LYS A 1 145 ? -2.328 -2.889 -38.688 1 28.64 145 LYS A O 1
ATOM 1117 N N . ALA A 1 146 ? -3.291 -0.996 -39.25 1 33.44 146 ALA A N 1
ATOM 1118 C CA . ALA A 1 146 ? -3.994 -1.531 -40.438 1 33.44 146 ALA A CA 1
ATOM 1119 C C . ALA A 1 146 ? -3.031 -2.25 -41.375 1 33.44 146 ALA A C 1
ATOM 1121 O O . ALA A 1 146 ? -2.047 -1.665 -41.812 1 33.44 146 ALA A O 1
ATOM 1122 N N . VAL A 1 147 ? -2.611 -3.479 -41.031 1 32.41 147 VAL A N 1
ATOM 1123 C CA . VAL A 1 147 ? -1.841 -4.16 -42.062 1 32.41 147 VAL A CA 1
ATOM 1124 C C . VAL A 1 147 ? -2.594 -4.102 -43.406 1 32.41 147 VAL A C 1
ATOM 1126 O O . VAL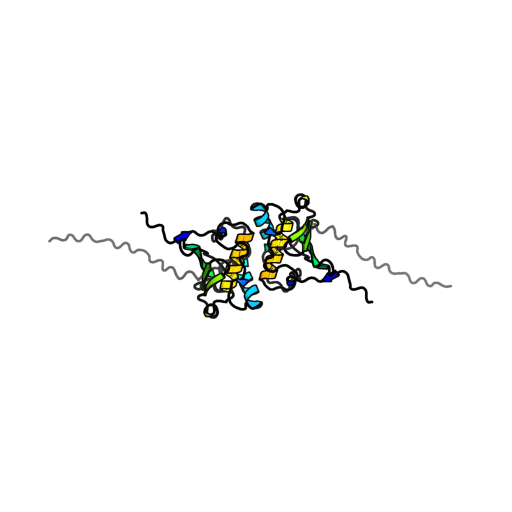 A 1 147 ? -3.82 -4.223 -43.438 1 32.41 147 VAL A O 1
ATOM 1129 N N . PRO A 1 148 ? -1.944 -3.516 -44.406 1 31.14 148 PRO A N 1
ATOM 1130 C CA . PRO A 1 148 ? -2.637 -3.473 -45.688 1 31.14 148 PRO A CA 1
ATOM 1131 C C . PRO A 1 148 ? -3.307 -4.801 -46.031 1 31.14 148 PRO A C 1
ATOM 1133 O O . PRO A 1 148 ? -2.766 -5.867 -45.75 1 31.14 148 PRO A O 1
ATOM 1136 N N . ALA A 1 149 ? -4.582 -4.855 -45.969 1 34.72 149 ALA A N 1
ATOM 1137 C CA . ALA A 1 149 ? -5.387 -6.004 -46.375 1 34.72 149 ALA A CA 1
ATOM 1138 C C . ALA A 1 149 ? -4.742 -6.742 -47.531 1 34.72 149 ALA A C 1
ATOM 1140 O O . ALA A 1 149 ? -4.457 -6.145 -48.562 1 34.72 149 ALA A O 1
ATOM 1141 N N . PRO A 1 150 ? -3.922 -7.73 -47.25 1 33.41 150 PRO A N 1
ATOM 1142 C CA . PRO A 1 150 ? -3.406 -8.391 -48.469 1 33.41 150 PRO A CA 1
ATOM 1143 C C . PRO A 1 150 ? -4.477 -8.578 -49.531 1 33.41 150 PRO A C 1
ATOM 1145 O O . PRO A 1 150 ? -5.672 -8.547 -49.219 1 33.41 150 PRO A O 1
ATOM 1148 N N . SER A 1 151 ? -4.109 -8.633 -50.812 1 33.41 151 SER A N 1
ATOM 1149 C CA . SER A 1 151 ? -4.844 -8.75 -52.062 1 33.41 151 SER A CA 1
ATOM 1150 C C . SER A 1 151 ? -5.809 -9.93 -52.031 1 33.41 151 SER A C 1
ATOM 1152 O O . SER A 1 151 ? -5.387 -11.078 -51.844 1 33.41 151 SER A O 1
ATOM 1154 N N . MET A 1 152 ? -6.953 -9.812 -51.344 1 32.72 152 MET A N 1
ATOM 1155 C CA . MET A 1 152 ? -8.008 -10.82 -51.375 1 32.72 152 MET A CA 1
ATOM 1156 C C . MET A 1 152 ? -8.203 -11.375 -52.781 1 32.72 152 MET A C 1
ATOM 1158 O O . MET A 1 152 ? -8.469 -10.617 -53.719 1 32.72 152 MET A O 1
ATOM 1162 N N . ILE A 1 153 ? -7.379 -12.32 -53.188 1 31.98 153 ILE A N 1
ATOM 1163 C CA . ILE A 1 153 ? -7.602 -12.969 -54.469 1 31.98 153 ILE A CA 1
ATOM 1164 C C . ILE A 1 153 ? -9.008 -13.555 -54.5 1 31.98 153 ILE A C 1
ATOM 1166 O O . ILE A 1 153 ? -9.367 -14.406 -53.688 1 31.98 153 ILE A O 1
ATOM 1170 N N . ILE A 1 154 ? -10 -12.773 -54.844 1 33.19 154 ILE A N 1
ATOM 1171 C CA . ILE A 1 154 ? -11.375 -13.18 -55.094 1 33.19 154 ILE A CA 1
ATOM 1172 C C . ILE A 1 154 ? -11.406 -14.305 -56.125 1 33.19 154 ILE A C 1
ATOM 1174 O O . ILE A 1 154 ? -10.992 -14.117 -57.281 1 33.19 154 ILE A O 1
ATOM 1178 N N . VAL A 1 155 ? -10.969 -15.492 -55.75 1 29.16 155 VAL A N 1
ATOM 1179 C CA . VAL A 1 155 ? -11.07 -16.578 -56.719 1 29.16 155 VAL A CA 1
ATOM 1180 C C . VAL A 1 155 ? -12.531 -16.984 -56.875 1 29.16 155 VAL A C 1
ATOM 1182 O O . VAL A 1 155 ? -13.289 -17.031 -55.906 1 29.16 155 VAL A O 1
ATOM 1185 N N . LYS A 1 156 ? -13.125 -16.656 -58 1 32.25 156 LYS A N 1
ATOM 1186 C CA . LYS A 1 156 ? -14.453 -17.031 -58.469 1 32.25 156 LYS A CA 1
ATOM 1187 C C . LYS A 1 156 ? -14.648 -18.547 -58.406 1 32.25 156 LYS A C 1
ATOM 1189 O O . LYS A 1 156 ? -13.812 -19.297 -58.906 1 32.25 156 LYS A O 1
ATOM 1194 N N . PRO A 1 157 ? -15.43 -19.094 -57.344 1 34.25 157 PRO A N 1
ATOM 1195 C CA . PRO A 1 157 ? -15.641 -20.531 -57.25 1 34.25 157 PRO A CA 1
ATOM 1196 C C . PRO A 1 157 ? -16.094 -21.156 -58.562 1 34.25 157 PRO A C 1
ATOM 1198 O O . PRO A 1 157 ? -17.016 -20.656 -59.188 1 34.25 157 PRO A O 1
ATOM 1201 N N . LYS A 1 158 ? -15.211 -21.656 -59.5 1 31.53 158 LYS A N 1
ATOM 1202 C CA . LYS A 1 158 ? -15.609 -22.375 -60.719 1 31.53 158 LYS A CA 1
ATOM 1203 C C . LYS A 1 158 ? -16.516 -23.547 -60.375 1 31.53 158 LYS A C 1
ATOM 1205 O O . LYS A 1 158 ? -16.188 -24.359 -59.5 1 31.53 158 LYS A O 1
ATOM 1210 N N . MET A 1 159 ? -17.812 -23.391 -60.438 1 32.84 159 MET A N 1
ATOM 1211 C CA . MET A 1 159 ? -18.859 -24.406 -60.281 1 32.84 159 MET A CA 1
ATOM 1212 C C . MET A 1 159 ? -18.562 -25.625 -61.125 1 32.84 159 MET A C 1
ATOM 1214 O O . MET A 1 159 ? -18.562 -25.547 -62.375 1 32.84 159 MET A O 1
ATOM 1218 N N . ASP A 1 160 ? -17.484 -26.438 -60.906 1 28.95 160 ASP A N 1
ATOM 1219 C CA . ASP A 1 160 ? -17.234 -27.609 -61.75 1 28.95 160 ASP A CA 1
ATOM 1220 C C . ASP A 1 160 ? -18.453 -28.516 -61.781 1 28.95 160 ASP A C 1
ATOM 1222 O O . ASP A 1 160 ? -18.953 -28.938 -60.75 1 28.95 160 ASP A O 1
ATOM 1226 N N . ARG A 1 161 ? -19.312 -28.438 -62.812 1 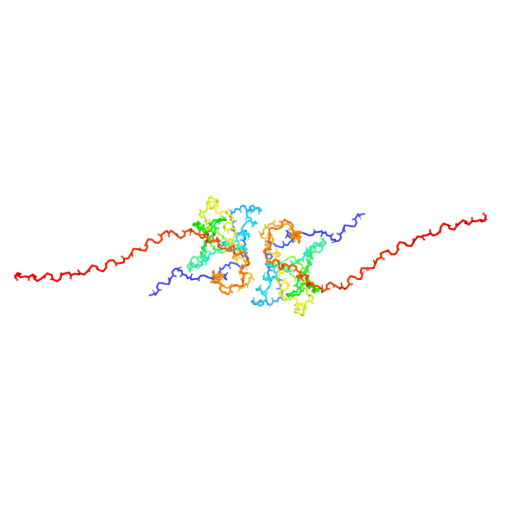35.59 161 ARG A N 1
ATOM 1227 C CA . ARG A 1 161 ? -20.438 -29.281 -63.188 1 35.59 161 ARG A CA 1
ATOM 1228 C C . ARG A 1 161 ? -20.016 -30.75 -63.312 1 35.59 161 ARG A C 1
ATOM 1230 O O . ARG A 1 161 ? -19.094 -31.078 -64.062 1 35.59 161 ARG A O 1
ATOM 1237 N N . LYS A 1 162 ? -20.078 -31.641 -62.312 1 36.56 162 LYS A N 1
ATOM 1238 C CA . LYS A 1 162 ? -19.859 -33.094 -62.25 1 36.56 162 LYS A CA 1
ATOM 1239 C C . LYS A 1 162 ? -20.594 -33.781 -63.406 1 36.56 162 LYS A C 1
ATOM 1241 O O . LYS A 1 162 ? -21.812 -33.688 -63.531 1 36.56 162 LYS A O 1
ATOM 1246 N N . SER A 1 163 ? -20 -33.906 -64.562 1 31.36 163 SER A N 1
ATOM 1247 C CA . SER A 1 163 ? -20.562 -34.781 -65.625 1 31.36 163 SER A CA 1
ATOM 1248 C C . SER A 1 163 ? -20.812 -36.188 -65.125 1 31.36 163 SER A C 1
ATOM 1250 O O . SER A 1 163 ? -19.953 -36.781 -64.5 1 31.36 163 SER A O 1
ATOM 1252 N N . ALA A 1 164 ? -22.031 -36.562 -64.812 1 35.56 164 ALA A N 1
ATOM 1253 C CA . ALA A 1 164 ? -22.641 -37.844 -64.438 1 35.56 164 ALA A CA 1
ATOM 1254 C C . ALA A 1 164 ? -22.172 -38.938 -65.375 1 35.56 164 ALA A C 1
ATOM 1256 O O . ALA A 1 164 ? -22.562 -38.969 -66.562 1 35.56 164 ALA A O 1
ATOM 1257 N N . GLU A 1 165 ? -20.906 -39.344 -65.438 1 31.08 165 GLU A N 1
ATOM 1258 C CA . GLU A 1 165 ? -20.5 -40.5 -66.25 1 31.08 165 GLU A CA 1
ATOM 1259 C C . GLU A 1 165 ? -21.344 -41.719 -65.938 1 31.08 165 GLU A C 1
ATOM 1261 O O . GLU A 1 165 ? -21.547 -42.062 -64.75 1 31.08 165 GLU A O 1
ATOM 1266 N N . THR A 1 166 ? -22.25 -42.062 -66.875 1 33.59 166 THR A N 1
ATOM 1267 C CA . THR A 1 166 ? -23.062 -43.25 -67.062 1 33.59 166 THR A CA 1
ATOM 1268 C C . THR A 1 166 ? -22.219 -44.531 -66.938 1 33.59 166 THR A C 1
ATOM 1270 O O . THR A 1 166 ? -21.344 -44.75 -67.812 1 33.59 166 THR A O 1
ATOM 1273 N N . ILE A 1 167 ? -21.484 -44.719 -65.875 1 28.53 167 ILE A N 1
ATOM 1274 C CA . ILE A 1 167 ? -20.641 -45.906 -65.812 1 28.53 167 ILE A CA 1
ATOM 1275 C C . ILE A 1 167 ? -21.469 -47.125 -66.125 1 28.53 167 ILE A C 1
ATOM 1277 O O . ILE A 1 167 ? -22.422 -47.438 -65.438 1 28.53 167 ILE A O 1
ATOM 1281 N N . LEU A 1 168 ? -21.578 -47.594 -67.438 1 30.98 168 LEU A N 1
ATOM 1282 C CA . LEU A 1 168 ? -21.953 -48.844 -68.125 1 30.98 168 LEU A CA 1
ATOM 1283 C C . LEU A 1 168 ? -21.172 -50.031 -67.562 1 30.98 168 LEU A C 1
ATOM 1285 O O . LEU A 1 168 ? -21.359 -51.156 -68 1 30.98 168 LEU A O 1
ATOM 1289 N N . ASN A 1 169 ? -20.469 -50.031 -66.375 1 27 169 ASN A N 1
ATOM 1290 C CA . ASN A 1 169 ? -20.125 -51.406 -66.125 1 27 169 ASN A CA 1
ATOM 1291 C C . ASN A 1 169 ? -21.344 -52.25 -65.75 1 27 169 ASN A C 1
ATOM 1293 O O . ASN A 1 169 ? -22.219 -51.75 -65 1 27 169 ASN A O 1
ATOM 1297 N N . MET B 1 1 ? 21.203 28.125 26.875 1 40.5 1 MET B N 1
ATOM 1298 C CA . MET B 1 1 ? 20.859 26.797 26.391 1 40.5 1 MET B CA 1
ATOM 1299 C C . MET B 1 1 ? 19.938 26.875 25.188 1 40.5 1 MET B C 1
ATOM 1301 O O . MET B 1 1 ? 18.891 27.531 25.219 1 40.5 1 MET B O 1
ATOM 1305 N N . ALA B 1 2 ? 20.422 26.781 23.984 1 48.56 2 ALA B N 1
ATOM 1306 C CA . ALA B 1 2 ? 19.625 26.984 22.781 1 48.56 2 ALA B CA 1
ATOM 1307 C C . ALA B 1 2 ? 18.328 26.203 22.844 1 48.56 2 ALA B C 1
ATOM 1309 O O . ALA B 1 2 ? 18.328 25.016 23.156 1 48.56 2 ALA B O 1
ATOM 1310 N N . THR B 1 3 ? 17.109 26.75 23.109 1 56.25 3 THR B N 1
ATOM 1311 C CA . THR B 1 3 ? 15.805 26.141 23.281 1 56.25 3 THR B CA 1
ATOM 1312 C C . THR B 1 3 ? 15.477 25.219 22.109 1 56.25 3 THR B C 1
ATOM 1314 O O . THR B 1 3 ? 15.43 25.656 20.969 1 56.25 3 THR B O 1
ATOM 1317 N N . ALA B 1 4 ? 15.891 24.031 22.156 1 59.34 4 ALA B N 1
ATOM 1318 C CA . ALA B 1 4 ? 15.664 23.031 21.125 1 59.34 4 ALA B CA 1
ATOM 1319 C C . ALA B 1 4 ? 14.258 23.156 20.547 1 59.34 4 ALA B C 1
ATOM 1321 O O . ALA B 1 4 ? 13.305 23.453 21.266 1 59.34 4 ALA B O 1
ATOM 1322 N N . LYS B 1 5 ? 14.109 23.391 19.266 1 72.62 5 LYS B N 1
ATOM 1323 C CA . LYS B 1 5 ? 12.812 23.562 18.625 1 72.62 5 LYS B CA 1
ATOM 1324 C C . LYS B 1 5 ? 11.875 22.406 18.969 1 72.62 5 LYS B C 1
ATOM 1326 O O . LYS B 1 5 ? 12.281 21.234 18.922 1 72.62 5 LYS B O 1
ATOM 1331 N N . PRO B 1 6 ? 10.773 22.719 19.438 1 89.31 6 PRO B N 1
ATOM 1332 C CA . PRO B 1 6 ? 9.828 21.688 19.875 1 89.31 6 PRO B CA 1
ATOM 1333 C C . PRO B 1 6 ? 9.391 20.75 18.75 1 89.31 6 PRO B C 1
ATOM 1335 O O . PRO B 1 6 ? 8.93 19.641 19.016 1 89.31 6 PRO B O 1
ATOM 1338 N N . TYR B 1 7 ? 9.68 21.281 17.438 1 92.06 7 TYR B N 1
ATOM 1339 C CA . TYR B 1 7 ? 9.281 20.469 16.297 1 92.06 7 TYR B CA 1
ATOM 1340 C C . TYR B 1 7 ? 10.414 20.391 15.266 1 92.06 7 TYR B C 1
ATOM 1342 O O . TYR B 1 7 ? 11.242 21.297 15.18 1 92.06 7 TYR B O 1
ATOM 1350 N N . ARG B 1 8 ? 10.539 19.266 14.562 1 94.62 8 ARG B N 1
ATOM 1351 C CA . ARG B 1 8 ? 11.367 19.125 13.367 1 94.62 8 ARG B CA 1
ATOM 1352 C C . ARG B 1 8 ? 10.578 18.516 12.219 1 94.62 8 ARG B C 1
ATOM 1354 O O . ARG B 1 8 ? 9.516 17.922 12.43 1 94.62 8 ARG B O 1
ATOM 1361 N N . ALA B 1 9 ? 11.078 18.688 10.984 1 95.25 9 ALA B N 1
ATOM 1362 C CA . ALA B 1 9 ? 10.508 17.984 9.844 1 95.25 9 ALA B CA 1
ATOM 1363 C C . ALA B 1 9 ? 10.57 16.469 10.055 1 95.25 9 ALA B C 1
ATOM 1365 O O . ALA B 1 9 ? 11.578 15.938 10.531 1 95.25 9 ALA B O 1
ATOM 1366 N N . ALA B 1 10 ? 9.492 15.852 9.805 1 96.88 10 ALA B N 1
ATOM 1367 C CA . ALA B 1 10 ? 9.453 14.398 9.93 1 96.88 10 ALA B CA 1
ATOM 1368 C C . ALA B 1 10 ? 9.648 13.727 8.57 1 96.88 10 ALA B C 1
ATOM 1370 O O . ALA B 1 10 ? 9.43 14.344 7.527 1 96.88 10 ALA B O 1
ATOM 1371 N N . SER B 1 11 ? 10.141 12.5 8.648 1 96.56 11 SER B N 1
ATOM 1372 C CA . SER B 1 11 ? 10.25 11.625 7.492 1 96.56 11 SER B CA 1
ATOM 1373 C C . SER B 1 11 ? 9.352 10.398 7.645 1 96.56 11 SER B C 1
ATOM 1375 O O . SER B 1 11 ? 8.836 10.133 8.727 1 96.56 11 SER B O 1
ATOM 1377 N N . LEU B 1 12 ? 9.211 9.734 6.523 1 96.88 12 LEU B N 1
ATOM 1378 C CA . LEU B 1 12 ? 8.398 8.516 6.555 1 96.88 12 LEU B CA 1
ATOM 1379 C C . LEU B 1 12 ? 9.023 7.473 7.473 1 96.88 12 LEU B C 1
ATOM 1381 O O . LEU B 1 12 ? 8.328 6.605 8 1 96.88 12 LEU B O 1
ATOM 1385 N N . SER B 1 13 ? 10.328 7.535 7.77 1 95.12 13 SER B N 1
ATOM 1386 C CA . SER B 1 13 ? 11.016 6.598 8.656 1 95.12 13 SER B CA 1
ATOM 1387 C C . SER B 1 13 ? 10.68 6.875 10.117 1 95.12 13 SER B C 1
ATOM 1389 O O . SER B 1 13 ? 10.977 6.059 10.992 1 95.12 13 SER B O 1
ATOM 1391 N N . ASP B 1 14 ? 10.086 8.031 10.359 1 96.56 14 ASP B N 1
ATOM 1392 C CA . ASP B 1 14 ? 9.656 8.352 11.719 1 96.56 14 ASP B CA 1
ATOM 1393 C C . ASP B 1 14 ? 8.367 7.613 12.07 1 96.56 14 ASP B C 1
ATOM 1395 O O . ASP B 1 14 ? 7.984 7.551 13.242 1 96.56 14 ASP B O 1
ATOM 1399 N N . LEU B 1 15 ? 7.656 7.047 11.016 1 96.31 15 LEU B N 1
ATOM 1400 C CA . LEU B 1 15 ? 6.496 6.195 11.25 1 96.31 15 LEU B CA 1
ATOM 1401 C C . LEU B 1 15 ? 6.926 4.766 11.578 1 96.31 15 LEU B C 1
ATOM 1403 O O . LEU B 1 15 ? 8.016 4.336 11.18 1 96.31 15 LEU B O 1
ATOM 1407 N N . PRO B 1 16 ? 6.082 4.059 12.312 1 93 16 PRO B N 1
ATOM 1408 C CA . PRO B 1 16 ? 6.418 2.654 12.547 1 93 16 PRO B CA 1
ATOM 1409 C C . PRO B 1 16 ? 6.582 1.86 11.25 1 93 16 PRO B C 1
ATOM 1411 O O . PRO B 1 16 ? 5.883 2.119 10.273 1 93 16 PRO B O 1
ATOM 1414 N N . ASN B 1 17 ? 7.445 0.806 11.266 1 87.12 17 ASN B N 1
ATOM 1415 C CA . ASN B 1 17 ? 7.707 -0.02 10.094 1 87.12 17 ASN B CA 1
ATOM 1416 C C . ASN B 1 17 ? 6.469 -0.798 9.664 1 87.12 17 ASN B C 1
ATOM 1418 O O . ASN B 1 17 ? 6.316 -1.133 8.492 1 87.12 17 ASN B O 1
ATOM 1422 N N . ASN B 1 18 ? 5.625 -1.074 10.602 1 87.06 18 ASN B N 1
ATOM 1423 C CA . ASN B 1 18 ? 4.402 -1.817 10.305 1 87.06 18 ASN B CA 1
ATOM 1424 C C . ASN B 1 18 ? 3.172 -0.917 10.367 1 87.06 18 ASN B C 1
ATOM 1426 O O . ASN B 1 18 ? 2.107 -1.342 10.82 1 87.06 18 ASN B O 1
ATOM 1430 N N . PHE B 1 19 ? 3.383 0.406 9.984 1 92.75 19 PHE B N 1
ATOM 1431 C CA . PHE B 1 19 ? 2.254 1.328 9.961 1 92.75 19 PHE B CA 1
ATOM 1432 C C . PHE B 1 19 ? 1.114 0.767 9.117 1 92.75 19 PHE B C 1
ATOM 1434 O O . PHE B 1 19 ? 1.346 0.214 8.039 1 92.75 19 PHE B O 1
ATOM 1441 N N . GLN B 1 20 ? -0.074 0.84 9.648 1 92.62 20 GLN B N 1
ATOM 1442 C CA . GLN B 1 20 ? -1.199 0.203 8.977 1 92.62 20 GLN B CA 1
ATOM 1443 C C . GLN B 1 20 ? -2.525 0.812 9.422 1 92.62 20 GLN B C 1
ATOM 1445 O O . GLN B 1 20 ? -2.562 1.614 10.359 1 92.62 20 GLN B O 1
ATOM 1450 N N . LEU B 1 21 ? -3.582 0.448 8.758 1 94.31 21 LEU B N 1
ATOM 1451 C CA . LEU B 1 21 ? -4.922 0.958 9.039 1 94.31 21 LEU B CA 1
ATOM 1452 C C . LEU B 1 21 ? -5.375 0.552 10.438 1 94.31 21 LEU B C 1
ATOM 1454 O O . LEU B 1 21 ? -6.148 1.269 11.07 1 94.31 21 LEU B O 1
ATOM 1458 N N . GLY B 1 22 ? -4.805 -0.545 10.906 1 91.12 22 GLY B N 1
ATOM 1459 C CA . GLY B 1 22 ? -5.195 -1.06 12.211 1 91.12 22 GLY B CA 1
ATOM 1460 C C . GLY B 1 22 ? -4.824 -0.133 13.352 1 91.12 22 GLY B C 1
ATOM 1461 O O . GLY B 1 22 ? -5.297 -0.306 14.477 1 91.12 22 GLY B O 1
ATOM 1462 N N . TYR B 1 23 ? -4.094 0.886 13.078 1 93.12 23 TYR B N 1
ATOM 1463 C CA . TYR B 1 23 ? -3.719 1.871 14.086 1 93.12 23 TYR B CA 1
ATOM 1464 C C . TYR B 1 23 ? -4.883 2.803 14.398 1 93.12 23 TYR B C 1
ATOM 1466 O O . TYR B 1 23 ? -4.867 3.51 15.406 1 93.12 23 TYR B O 1
ATOM 1474 N N . LEU B 1 24 ? -5.855 2.84 13.469 1 93.31 24 LEU B N 1
ATOM 1475 C CA . LEU B 1 24 ? -7.07 3.607 13.734 1 93.31 24 LEU B CA 1
ATOM 1476 C C . LEU B 1 24 ? -7.945 2.898 14.766 1 93.31 24 LEU B C 1
ATOM 1478 O O . LEU B 1 24 ? -8.062 1.672 14.742 1 93.31 24 LEU B O 1
ATOM 1482 N N . ASN B 1 25 ? -8.523 3.65 15.617 1 88.5 25 ASN B N 1
ATOM 1483 C CA . ASN B 1 25 ? -9.367 3.086 16.656 1 88.5 25 ASN B CA 1
ATOM 1484 C C . ASN B 1 25 ? -10.836 3.045 16.234 1 88.5 25 ASN B C 1
ATOM 1486 O O . ASN B 1 25 ? -11.703 3.58 16.938 1 88.5 25 ASN B O 1
ATOM 1490 N N . CYS B 1 26 ? -11.133 2.613 15.062 1 90.75 26 CYS B N 1
ATOM 1491 C CA . CYS B 1 26 ? -12.5 2.457 14.578 1 90.75 26 CYS B CA 1
ATOM 1492 C C . CYS B 1 26 ? -12.594 1.305 13.586 1 90.75 26 CYS B C 1
ATOM 1494 O O . CYS B 1 26 ? -11.578 0.839 13.062 1 90.75 26 CYS B O 1
ATOM 1496 N N . GLU B 1 27 ? -13.781 0.829 13.469 1 91.12 27 GLU B N 1
ATOM 1497 C CA . GLU B 1 27 ? -14.023 -0.166 12.422 1 91.12 27 GLU B CA 1
ATOM 1498 C C . GLU B 1 27 ? -14.172 0.493 11.055 1 91.12 27 GLU B C 1
ATOM 1500 O O . GLU B 1 27 ? -15.016 1.373 10.875 1 91.12 27 GLU B O 1
ATOM 1505 N N . ILE B 1 28 ? -13.336 0.132 10.195 1 94.62 28 ILE B N 1
ATOM 1506 C CA . ILE B 1 28 ? -13.359 0.714 8.859 1 94.62 28 ILE B CA 1
ATOM 1507 C C . ILE B 1 28 ? -14.109 -0.212 7.902 1 94.62 28 ILE B C 1
ATOM 1509 O O . ILE B 1 28 ? -13.773 -1.393 7.781 1 94.62 28 ILE B O 1
ATOM 1513 N N . SER B 1 29 ? -15.109 0.337 7.285 1 95.5 29 SER B N 1
ATOM 1514 C CA . SER B 1 29 ? -15.898 -0.464 6.352 1 95.5 29 SER B CA 1
ATOM 1515 C C . SER B 1 29 ? -15.109 -0.757 5.078 1 95.5 29 SER B C 1
ATOM 1517 O O . SER B 1 29 ? -14.156 -0.045 4.75 1 95.5 29 SER B O 1
ATOM 1519 N N . LEU B 1 30 ? -15.555 -1.844 4.387 1 95.94 30 LEU B N 1
ATOM 1520 C CA . LEU B 1 30 ? -14.938 -2.201 3.111 1 95.94 30 LEU B CA 1
ATOM 1521 C C . LEU B 1 30 ? -15.031 -1.048 2.119 1 95.94 30 LEU B C 1
ATOM 1523 O O . LEU B 1 30 ? -14.047 -0.714 1.454 1 95.94 30 LEU B O 1
ATOM 1527 N N . LYS B 1 31 ? -16.203 -0.45 2.096 1 96.62 31 LYS B N 1
ATOM 1528 C CA . LYS B 1 31 ? -16.422 0.677 1.192 1 96.62 31 LYS B CA 1
ATOM 1529 C C . LYS B 1 31 ? -15.469 1.824 1.507 1 96.62 31 LYS B C 1
ATOM 1531 O O . LYS B 1 31 ? -14.906 2.441 0.597 1 96.62 31 LYS B O 1
ATOM 1536 N N . CYS B 1 32 ? -15.227 2.111 2.725 1 97.12 32 CYS B N 1
ATOM 1537 C CA . CYS B 1 32 ? -14.336 3.178 3.16 1 97.12 32 CYS B CA 1
ATOM 1538 C C . CYS B 1 32 ? -12.898 2.885 2.754 1 97.12 32 CYS B C 1
ATOM 1540 O O . CYS B 1 32 ? -12.188 3.773 2.273 1 97.12 32 CYS B O 1
ATOM 1542 N N . LYS B 1 33 ? -12.508 1.646 2.869 1 97.81 33 LYS B N 1
ATOM 1543 C CA . LYS B 1 33 ? -11.156 1.231 2.488 1 97.81 33 LYS B CA 1
ATOM 1544 C C . LYS B 1 33 ? -10.938 1.388 0.987 1 97.81 33 LYS B C 1
ATOM 1546 O O . LYS B 1 33 ? -9.898 1.899 0.556 1 97.81 33 LYS B O 1
ATOM 1551 N N . GLN B 1 34 ? -11.859 0.961 0.269 1 96.88 34 GLN B N 1
ATOM 1552 C CA . GLN B 1 34 ? -11.727 0.991 -1.184 1 96.88 34 GLN B CA 1
ATOM 1553 C C . GLN B 1 34 ? -11.789 2.422 -1.713 1 96.88 34 GLN B C 1
ATOM 1555 O O . GLN B 1 34 ? -11.023 2.795 -2.602 1 96.88 34 GLN B O 1
ATOM 1560 N N . THR B 1 35 ? -12.727 3.205 -1.151 1 97.19 35 THR B N 1
ATOM 1561 C CA . THR B 1 35 ? -12.797 4.613 -1.532 1 97.19 35 THR B CA 1
ATOM 1562 C C . THR B 1 35 ? -11.523 5.344 -1.133 1 97.19 35 THR B C 1
ATOM 1564 O O . THR B 1 35 ? -11.031 6.199 -1.874 1 97.19 35 THR B O 1
ATOM 1567 N N . GLY B 1 36 ? -10.969 5.012 0.04 1 97.56 36 GLY B N 1
ATOM 1568 C CA . GLY B 1 36 ? -9.695 5.578 0.461 1 97.56 36 GLY B CA 1
ATOM 1569 C C . GLY B 1 36 ? -8.57 5.297 -0.51 1 97.56 36 GLY B C 1
ATOM 1570 O O . GLY B 1 36 ? -7.801 6.199 -0.854 1 97.56 36 GLY B O 1
ATOM 1571 N N . PHE B 1 37 ? -8.539 4.082 -0.998 1 96.75 37 PHE B N 1
ATOM 1572 C CA . PHE B 1 37 ? -7.508 3.727 -1.97 1 96.75 37 PHE B CA 1
ATOM 1573 C C . PHE B 1 37 ? -7.676 4.527 -3.254 1 96.75 37 PHE B C 1
ATOM 1575 O O . PHE B 1 37 ? -6.691 4.969 -3.852 1 96.75 37 PHE B O 1
ATOM 1582 N N . LYS B 1 38 ? -8.875 4.66 -3.631 1 95.19 38 LYS B N 1
ATOM 1583 C CA . LYS B 1 38 ? -9.141 5.457 -4.82 1 95.19 38 LYS B CA 1
ATOM 1584 C C . LYS B 1 38 ? -8.609 6.879 -4.664 1 95.19 38 LYS B C 1
ATOM 1586 O O . LYS B 1 38 ? -8 7.426 -5.586 1 95.19 38 LYS B O 1
ATOM 1591 N N . TYR B 1 39 ? -8.859 7.484 -3.5 1 95.56 39 TYR B N 1
ATOM 1592 C CA . TYR B 1 39 ? -8.375 8.836 -3.256 1 95.56 39 TYR B CA 1
ATOM 1593 C C . TYR B 1 39 ? -6.852 8.898 -3.34 1 95.56 39 TYR B C 1
ATOM 1595 O O . TYR B 1 39 ? -6.293 9.82 -3.934 1 95.56 39 TYR B O 1
ATOM 1603 N N . PHE B 1 40 ? -6.191 7.895 -2.814 1 95.69 40 PHE B N 1
ATOM 1604 C CA . PHE B 1 40 ? -4.734 7.84 -2.877 1 95.69 40 PHE B CA 1
ATOM 1605 C C . PHE B 1 40 ? -4.262 7.59 -4.305 1 95.69 40 PHE B C 1
ATOM 1607 O O . PHE B 1 40 ? -3.449 8.352 -4.836 1 95.69 40 PHE B O 1
ATOM 1614 N N . SER B 1 41 ? -4.84 6.574 -4.875 1 92.38 41 SER B N 1
ATOM 1615 C CA . SER B 1 41 ? -4.324 6.105 -6.16 1 92.38 41 SER B CA 1
ATOM 1616 C C . SER B 1 41 ? -4.57 7.133 -7.262 1 92.38 41 SER B C 1
ATOM 1618 O O . SER B 1 41 ? -3.797 7.223 -8.219 1 92.38 41 SER B O 1
ATOM 1620 N N . GLU B 1 42 ? -5.621 7.871 -7.102 1 91.38 42 GLU B N 1
ATOM 1621 C CA . GLU B 1 42 ? -5.969 8.828 -8.141 1 91.38 42 GLU B CA 1
ATOM 1622 C C . GLU B 1 42 ? -5.418 10.219 -7.82 1 91.38 42 GLU B C 1
ATOM 1624 O O . GLU B 1 42 ? -5.715 11.188 -8.516 1 91.38 42 GLU B O 1
ATOM 1629 N N . GLY B 1 43 ? -4.73 10.398 -6.773 1 92 43 GLY B N 1
ATOM 1630 C CA . GLY B 1 43 ? -4.004 11.625 -6.496 1 92 43 GLY B CA 1
ATOM 1631 C C . GLY B 1 43 ? -4.848 12.672 -5.801 1 92 43 GLY B C 1
ATOM 1632 O O . GLY B 1 43 ? -4.539 13.867 -5.863 1 92 43 GLY B O 1
ATOM 1633 N N . TYR B 1 44 ? -5.961 12.273 -5.195 1 93.62 44 TYR B N 1
ATOM 1634 C CA . TYR B 1 44 ? -6.793 13.234 -4.484 1 93.62 44 TYR B CA 1
ATOM 1635 C C . TYR B 1 44 ? -6.121 13.688 -3.193 1 93.62 44 TYR B C 1
ATOM 1637 O O . TYR B 1 44 ? -6.375 14.797 -2.711 1 93.62 44 TYR B O 1
ATOM 1645 N N . ILE B 1 45 ? -5.285 12.812 -2.586 1 96.31 45 ILE B N 1
ATOM 1646 C CA . ILE B 1 45 ? -4.516 13.164 -1.397 1 96.31 45 ILE B CA 1
ATOM 1647 C C . ILE B 1 45 ? -3.266 13.945 -1.804 1 96.31 45 ILE B C 1
ATOM 1649 O O . ILE B 1 45 ? -2.449 13.453 -2.586 1 96.31 45 ILE B O 1
ATOM 1653 N N . HIS B 1 46 ? -3.176 15.141 -1.336 1 94.38 46 HIS B N 1
ATOM 1654 C CA . HIS B 1 46 ? -2.049 15.969 -1.74 1 94.38 46 HIS B CA 1
ATOM 1655 C C . HIS B 1 46 ? -1.637 16.922 -0.621 1 94.38 46 HIS B C 1
ATOM 1657 O O . HIS B 1 46 ? -2.27 16.953 0.437 1 94.38 46 HIS B O 1
ATOM 1663 N N . ASN B 1 47 ? -0.503 17.625 -0.774 1 96 47 ASN B N 1
ATOM 1664 C CA . ASN B 1 47 ? 0.027 18.578 0.197 1 96 47 ASN B CA 1
ATOM 1665 C C . ASN B 1 47 ? 0.242 17.922 1.56 1 96 47 ASN B C 1
ATOM 1667 O O . ASN B 1 47 ? -0.179 18.469 2.584 1 96 47 ASN B O 1
ATOM 1671 N N . VAL B 1 48 ? 0.894 16.781 1.515 1 98 48 VAL B N 1
ATOM 1672 C CA . VAL B 1 48 ? 1.144 16.047 2.752 1 98 48 VAL B CA 1
ATOM 1673 C C . VAL B 1 48 ? 2.352 16.656 3.471 1 98 48 VAL B C 1
ATOM 1675 O O . VAL B 1 48 ? 3.424 16.797 2.879 1 98 48 VAL B O 1
ATOM 1678 N N . LYS B 1 49 ? 2.197 17.016 4.703 1 97.56 49 LYS B N 1
ATOM 1679 C CA . LYS B 1 49 ? 3.252 17.547 5.555 1 97.56 49 LYS B CA 1
ATOM 1680 C C . LYS B 1 49 ? 3.4 16.719 6.832 1 97.56 49 LYS B C 1
ATOM 1682 O O . LYS B 1 49 ? 2.404 16.281 7.41 1 97.56 49 LYS B O 1
ATOM 1687 N N . MET B 1 50 ? 4.605 16.594 7.199 1 97.75 50 MET B N 1
ATOM 1688 C CA . MET B 1 50 ? 4.887 15.828 8.406 1 97.75 50 MET B CA 1
ATOM 1689 C C . MET B 1 50 ? 5.809 16.594 9.344 1 97.75 50 MET B C 1
ATOM 1691 O O . MET B 1 50 ? 6.836 17.141 8.914 1 97.75 50 MET B O 1
ATOM 1695 N N . LEU B 1 51 ? 5.441 16.594 10.586 1 97.69 51 LEU B N 1
ATOM 1696 C CA . LEU B 1 51 ? 6.246 17.203 11.641 1 97.69 51 LEU B CA 1
ATOM 1697 C C . LEU B 1 51 ? 6.406 16.234 12.82 1 97.69 51 LEU B C 1
ATOM 1699 O O . LEU B 1 51 ? 5.496 15.461 13.117 1 97.69 51 LEU B O 1
ATOM 1703 N N . LYS B 1 52 ? 7.512 16.266 13.391 1 97.25 52 LYS B N 1
ATOM 1704 C CA . LYS B 1 52 ? 7.754 15.438 14.57 1 97.25 52 LYS B CA 1
ATOM 1705 C C . LYS B 1 52 ? 7.973 16.297 15.812 1 97.25 52 LYS B C 1
ATOM 1707 O O . LYS B 1 52 ? 8.797 17.219 15.805 1 97.25 52 LYS B O 1
ATOM 1712 N N . GLN B 1 53 ? 7.219 16.031 16.766 1 96.06 53 GLN B N 1
ATOM 1713 C CA . GLN B 1 53 ? 7.453 16.609 18.078 1 96.06 53 GLN B CA 1
ATOM 1714 C C . GLN B 1 53 ? 8.609 15.922 18.797 1 96.06 53 GLN B C 1
ATOM 1716 O O . GLN B 1 53 ? 8.539 14.734 19.094 1 96.06 53 GLN B O 1
ATOM 1721 N N . VAL B 1 54 ? 9.625 16.609 19.125 1 91.69 54 VAL B N 1
ATOM 1722 C CA . VAL B 1 54 ? 10.891 16.062 19.578 1 91.69 54 VAL B CA 1
ATOM 1723 C C . VAL B 1 54 ? 10.727 15.477 20.984 1 91.69 54 VAL B C 1
ATOM 1725 O O . VAL B 1 54 ? 11.219 14.383 21.266 1 91.69 54 VAL B O 1
ATOM 1728 N N . VAL B 1 55 ? 10.07 16.109 21.781 1 91.69 55 VAL B N 1
ATOM 1729 C CA . VAL B 1 55 ? 9.953 15.664 23.156 1 91.69 55 VAL B CA 1
ATOM 1730 C C . VAL B 1 55 ? 8.922 14.539 23.266 1 91.69 55 VAL B C 1
ATOM 1732 O O . VAL B 1 55 ? 9.219 13.469 23.781 1 91.69 55 VAL B O 1
ATOM 1735 N N . GLU B 1 56 ? 7.715 14.727 22.625 1 92.06 56 GLU B N 1
ATOM 1736 C CA . GLU B 1 56 ? 6.613 13.781 22.75 1 92.06 56 GLU B CA 1
ATOM 1737 C C . GLU B 1 56 ? 6.766 12.625 21.766 1 92.06 56 GLU B C 1
ATOM 1739 O O . GLU B 1 56 ? 6.09 11.602 21.875 1 92.06 56 GLU B O 1
ATOM 1744 N N . GLN B 1 57 ? 7.598 12.766 20.797 1 94.38 57 GLN B N 1
ATOM 1745 C CA . GLN B 1 57 ? 7.906 11.758 19.781 1 94.38 57 GLN B CA 1
ATOM 1746 C C . GLN B 1 57 ? 6.703 11.508 18.875 1 94.38 57 GLN B C 1
ATOM 1748 O O . GLN B 1 57 ? 6.629 10.477 18.203 1 94.38 57 GLN B O 1
ATOM 1753 N N . THR B 1 58 ? 5.77 12.469 18.906 1 96.81 58 THR B N 1
ATOM 1754 C CA . THR B 1 58 ? 4.574 12.375 18.078 1 96.81 58 THR B CA 1
ATOM 1755 C C . THR B 1 58 ? 4.855 12.891 16.672 1 96.81 58 THR B C 1
ATOM 1757 O O . THR B 1 58 ? 5.508 13.922 16.5 1 96.81 58 THR B O 1
ATOM 1760 N N . VAL B 1 59 ? 4.441 12.109 15.664 1 97.94 59 VAL B N 1
ATOM 1761 C CA . VAL B 1 59 ? 4.508 12.562 14.281 1 97.94 59 VAL B CA 1
ATOM 1762 C C . VAL B 1 59 ? 3.158 13.133 13.852 1 97.94 59 VAL B C 1
ATOM 1764 O O . VAL B 1 59 ? 2.152 12.422 13.844 1 97.94 59 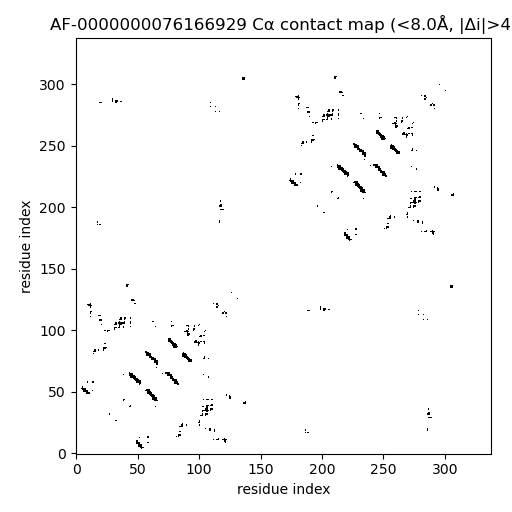VAL B O 1
ATOM 1767 N N . ASN B 1 60 ? 3.117 14.422 13.562 1 97.94 60 ASN B N 1
ATOM 1768 C CA . ASN B 1 60 ? 1.938 15.102 13.031 1 97.94 60 ASN B CA 1
ATOM 1769 C C . ASN B 1 60 ? 1.919 15.07 11.508 1 97.94 60 ASN B C 1
ATOM 1771 O O . ASN B 1 60 ? 2.881 15.492 10.859 1 97.94 60 ASN B O 1
ATOM 1775 N N . ILE B 1 61 ? 0.831 14.562 10.961 1 98.31 61 ILE B N 1
ATOM 1776 C CA . ILE B 1 61 ? 0.687 14.508 9.508 1 98.31 61 ILE B CA 1
ATOM 1777 C C . ILE B 1 61 ? -0.561 15.281 9.086 1 98.31 61 ILE B C 1
ATOM 1779 O O . ILE B 1 61 ? -1.643 15.078 9.641 1 98.31 61 ILE B O 1
ATOM 1783 N N . SER B 1 62 ? -0.384 16.188 8.211 1 98.31 62 SER B N 1
ATOM 1784 C CA . SER B 1 62 ? -1.504 16.922 7.625 1 98.31 62 SER B CA 1
ATOM 1785 C C . SER B 1 62 ? -1.521 16.781 6.105 1 98.31 62 SER B C 1
ATOM 1787 O O . SER B 1 62 ? -0.47 16.609 5.484 1 98.31 62 SER B O 1
ATOM 1789 N N . ALA B 1 63 ? -2.711 16.797 5.543 1 97.94 63 ALA B N 1
ATOM 1790 C CA . ALA B 1 63 ? -2.883 16.688 4.098 1 97.94 63 ALA B CA 1
ATOM 1791 C C . ALA B 1 63 ? -4.195 17.312 3.652 1 97.94 63 ALA B C 1
ATOM 1793 O O . ALA B 1 63 ? -5.023 17.688 4.484 1 97.94 63 ALA B O 1
ATOM 1794 N N . LYS B 1 64 ? -4.238 17.469 2.373 1 97.25 64 LYS B N 1
ATOM 1795 C CA . LYS B 1 64 ? -5.488 17.875 1.736 1 97.25 64 LYS B CA 1
ATOM 1796 C C . LYS B 1 64 ? -6.039 16.766 0.842 1 97.25 64 LYS B C 1
ATOM 1798 O O . LYS B 1 64 ? -5.285 15.922 0.36 1 97.25 64 LYS B O 1
ATOM 1803 N N . CYS B 1 65 ? -7.34 16.703 0.759 1 96.06 65 CYS B N 1
ATOM 1804 C CA . CYS B 1 65 ? -8 15.766 -0.149 1 96.06 65 CYS B CA 1
ATOM 1805 C C . CYS B 1 65 ? -9.008 16.484 -1.036 1 96.06 65 CYS B C 1
ATOM 1807 O O . CYS B 1 65 ? -9.984 17.047 -0.541 1 96.06 65 CYS B O 1
ATOM 1809 N N . HIS B 1 66 ? -8.75 16.422 -2.328 1 93 66 HIS B N 1
ATOM 1810 C CA . HIS B 1 66 ? -9.68 17.031 -3.277 1 93 66 HIS B CA 1
ATOM 1811 C C . HIS B 1 66 ? -11.07 16.422 -3.154 1 93 66 HIS B C 1
ATOM 1813 O O . HIS B 1 66 ? -11.211 15.234 -2.826 1 93 66 HIS B O 1
ATOM 1819 N N . ARG B 1 67 ? -12.039 17.25 -3.334 1 87.69 67 ARG B N 1
ATOM 1820 C CA . ARG B 1 67 ? -13.414 16.781 -3.34 1 87.69 67 ARG B CA 1
ATOM 1821 C C . ARG B 1 67 ? -13.758 16.109 -4.664 1 87.69 67 ARG B C 1
ATOM 1823 O O . ARG B 1 67 ? -13.359 16.578 -5.73 1 87.69 67 ARG B O 1
ATOM 1830 N N . SER B 1 68 ? -14.289 14.891 -4.457 1 69.88 68 SER B N 1
ATOM 1831 C CA . SER B 1 68 ? -14.664 14.164 -5.66 1 69.88 68 SER B CA 1
ATOM 1832 C C . SER B 1 68 ? -15.508 15.031 -6.594 1 69.88 68 SER B C 1
ATOM 1834 O O . SER B 1 68 ? -16.422 15.727 -6.145 1 69.88 68 SER B O 1
ATOM 1836 N N . GLN B 1 69 ? -15.172 15.18 -7.93 1 59.06 69 GLN B N 1
ATOM 1837 C CA . GLN B 1 69 ? -15.875 15.82 -9.031 1 59.06 69 GLN B CA 1
ATOM 1838 C C . GLN B 1 69 ? -15.914 17.344 -8.852 1 59.06 69 GLN B C 1
ATOM 1840 O O . GLN B 1 69 ? -16.562 18.047 -9.617 1 59.06 69 GLN B O 1
ATOM 1845 N N . ARG B 1 70 ? -15.344 17.812 -7.742 1 66.06 70 ARG B N 1
ATOM 1846 C CA . ARG B 1 70 ? -15.398 19.25 -7.531 1 66.06 70 ARG B CA 1
ATOM 1847 C C . ARG B 1 70 ? -14.031 19.812 -7.145 1 66.06 70 ARG B C 1
ATOM 1849 O O . ARG B 1 70 ? -13.852 20.312 -6.035 1 66.06 70 ARG B O 1
ATOM 1856 N N . LYS B 1 71 ? -13.125 19.781 -8.039 1 65.38 71 LYS B N 1
ATOM 1857 C CA . LYS B 1 71 ? -11.75 20.172 -7.738 1 65.38 71 LYS B CA 1
ATOM 1858 C C . LYS B 1 71 ? -11.656 21.656 -7.43 1 65.38 71 LYS B C 1
ATOM 1860 O O . LYS B 1 71 ? -10.695 22.109 -6.809 1 65.38 71 LYS B O 1
ATOM 1865 N N . ASN B 1 72 ? -12.773 22.328 -7.727 1 70.12 72 ASN B N 1
ATOM 1866 C CA . ASN B 1 72 ? -12.773 23.766 -7.527 1 70.12 72 ASN B CA 1
ATOM 1867 C C . ASN B 1 72 ? -13.242 24.141 -6.125 1 70.12 72 ASN B C 1
ATOM 1869 O O . ASN B 1 72 ? -13.125 25.297 -5.715 1 70.12 72 ASN B O 1
ATOM 1873 N N . GLU B 1 73 ? -13.656 23.109 -5.492 1 83.12 73 GLU B N 1
ATOM 1874 C CA . GLU B 1 73 ? -14.078 23.359 -4.121 1 83.12 73 GLU B CA 1
ATOM 1875 C C . GLU B 1 73 ? -12.914 23.203 -3.146 1 83.12 73 GLU B C 1
ATOM 1877 O O . GLU B 1 73 ? -11.898 22.594 -3.482 1 83.12 73 GLU B O 1
ATOM 1882 N N . ILE B 1 74 ? -13.031 23.828 -2.041 1 90.88 74 ILE B N 1
ATOM 1883 C CA . ILE B 1 74 ? -12 23.766 -1.008 1 90.88 74 ILE B CA 1
ATOM 1884 C C . ILE B 1 74 ? -11.781 22.312 -0.597 1 90.88 74 ILE B C 1
ATOM 1886 O O . ILE B 1 74 ? -12.727 21.625 -0.192 1 90.88 74 ILE B O 1
ATOM 1890 N N . PRO B 1 75 ? -10.602 21.844 -0.782 1 95.75 75 PRO B N 1
ATOM 1891 C CA . PRO B 1 75 ? -10.32 20.469 -0.391 1 95.75 75 PRO B CA 1
ATOM 1892 C C . PRO B 1 75 ? -10.547 20.219 1.099 1 95.75 75 PRO B C 1
ATOM 1894 O O . PRO B 1 75 ? -10.484 21.141 1.902 1 95.75 75 PRO B O 1
ATOM 1897 N N . HIS B 1 76 ? -10.797 19 1.432 1 96.88 76 HIS B N 1
ATOM 1898 C CA . HIS B 1 76 ? -10.844 18.625 2.84 1 96.88 76 HIS B CA 1
ATOM 1899 C C . HIS B 1 76 ? -9.453 18.656 3.467 1 96.88 76 HIS B C 1
ATOM 1901 O O . HIS B 1 76 ? -8.469 18.328 2.805 1 96.88 76 HIS B O 1
ATOM 1907 N N . SER B 1 77 ? -9.438 19.094 4.719 1 97.31 77 SER B N 1
ATOM 1908 C CA . SER B 1 77 ? -8.219 18.969 5.508 1 97.31 77 SER B CA 1
ATOM 1909 C C . SER B 1 77 ? -8.219 17.703 6.348 1 97.31 77 SER B C 1
ATOM 1911 O O . SER B 1 77 ? -9.203 17.406 7.031 1 97.31 77 SER B O 1
ATOM 1913 N N . VAL B 1 78 ? -7.129 16.953 6.238 1 98.06 78 VAL B N 1
ATOM 1914 C CA . VAL B 1 78 ? -6.973 15.695 6.969 1 98.06 78 VAL B CA 1
ATOM 1915 C C . VAL B 1 78 ? -5.758 15.781 7.891 1 98.06 78 VAL B C 1
ATOM 1917 O O . VAL B 1 78 ? -4.691 16.25 7.48 1 98.06 78 VAL B O 1
ATOM 1920 N N . GLU B 1 79 ? -5.918 15.344 9.148 1 97.88 79 GLU B N 1
ATOM 1921 C CA . GLU B 1 79 ? -4.828 15.367 10.117 1 97.88 79 GLU B CA 1
ATOM 1922 C C . GLU B 1 79 ? -4.785 14.078 10.938 1 97.88 79 GLU B C 1
ATOM 1924 O O . GLU B 1 79 ? -5.824 13.594 11.391 1 97.88 79 GLU B O 1
ATOM 1929 N N . ILE B 1 80 ? -3.541 13.578 11.078 1 97.81 80 ILE B N 1
ATOM 1930 C CA . ILE B 1 80 ? -3.357 12.43 11.953 1 97.81 80 ILE B CA 1
ATOM 1931 C C . ILE B 1 80 ? -2.115 12.633 12.82 1 97.81 80 ILE B C 1
ATOM 1933 O O . ILE B 1 80 ? -1.115 13.195 12.359 1 97.81 80 ILE B O 1
ATOM 1937 N N . ASP B 1 81 ? -2.156 12.18 14.078 1 97.75 81 ASP B N 1
ATOM 1938 C CA . ASP B 1 81 ? -1.021 12.133 14.992 1 97.75 81 ASP B CA 1
ATOM 1939 C C . ASP B 1 81 ? -0.659 10.695 15.352 1 97.75 81 ASP B C 1
ATOM 1941 O O . ASP B 1 81 ? -1.491 9.953 15.875 1 97.75 81 ASP B O 1
ATOM 1945 N N . VAL B 1 82 ? 0.541 10.398 15.023 1 97.69 82 VAL B N 1
ATOM 1946 C CA . VAL B 1 82 ? 1 9.031 15.25 1 97.69 82 VAL B CA 1
ATOM 1947 C C . VAL B 1 82 ? 2.051 9.023 16.359 1 97.69 82 VAL B C 1
ATOM 1949 O O . VAL B 1 82 ? 3.029 9.773 16.312 1 97.69 82 VAL B O 1
ATOM 1952 N N . ASN B 1 83 ? 1.857 8.281 17.297 1 94.44 83 ASN B N 1
ATOM 1953 C CA . ASN B 1 83 ? 2.811 8.078 18.375 1 94.44 83 ASN B CA 1
ATOM 1954 C C . ASN B 1 83 ? 2.941 6.602 18.734 1 94.44 83 ASN B C 1
ATOM 1956 O O . ASN B 1 83 ? 1.979 5.98 19.188 1 94.44 83 ASN B O 1
ATOM 1960 N N . GLY B 1 84 ? 4.195 6.176 18.438 1 84.5 84 GLY B N 1
ATOM 1961 C CA . GLY B 1 84 ? 4.352 4.746 18.641 1 84.5 84 GLY B CA 1
ATOM 1962 C C . GLY B 1 84 ? 3.465 3.912 17.734 1 84.5 84 GLY B C 1
ATOM 1963 O O . GLY B 1 84 ? 3.377 4.172 16.531 1 84.5 84 GLY B O 1
ATOM 1964 N N . GLY B 1 85 ? 2.779 2.861 18.094 1 79.56 85 GLY B N 1
ATOM 1965 C CA . GLY B 1 85 ? 1.96 1.913 17.359 1 79.56 85 GLY B CA 1
ATOM 1966 C C . GLY B 1 85 ? 0.488 2.283 17.344 1 79.56 85 GLY B C 1
ATOM 1967 O O . GLY B 1 85 ? -0.375 1.41 17.234 1 79.56 85 GLY B O 1
ATOM 1968 N N . GLN B 1 86 ? 0.32 3.725 17.562 1 91.38 86 GLN B N 1
ATOM 1969 C CA . GLN B 1 86 ? -1.087 4.109 17.609 1 91.38 86 GLN B CA 1
ATOM 1970 C C . GLN B 1 86 ? -1.318 5.453 16.938 1 91.38 86 GLN B C 1
ATOM 1972 O O . GLN B 1 86 ? -0.439 6.316 16.938 1 91.38 86 GLN B O 1
ATOM 1977 N N . ILE B 1 87 ? -2.479 5.613 16.359 1 96.12 87 ILE B N 1
ATOM 1978 C CA . ILE B 1 87 ? -2.973 6.914 15.938 1 96.12 87 ILE B CA 1
ATOM 1979 C C . ILE B 1 87 ? -3.76 7.566 17.062 1 96.12 87 ILE B C 1
ATOM 1981 O O . ILE B 1 87 ? -4.84 7.094 17.438 1 96.12 87 ILE B O 1
ATOM 1985 N N . GLU B 1 88 ? -3.219 8.609 17.609 1 95.06 88 GLU B N 1
ATOM 1986 C CA . GLU B 1 88 ? -3.799 9.266 18.781 1 95.06 88 GLU B CA 1
ATOM 1987 C C . GLU B 1 88 ? -4.902 10.234 18.375 1 95.06 88 GLU B C 1
ATOM 1989 O O . GLU B 1 88 ? -5.824 10.5 19.156 1 95.06 88 GLU B O 1
ATOM 1994 N N . LEU B 1 89 ? -4.723 10.836 17.25 1 95 89 LEU B N 1
ATOM 1995 C CA . LEU B 1 89 ? -5.691 11.781 16.719 1 95 89 LEU B CA 1
ATOM 1996 C C . LEU B 1 89 ? -5.875 11.578 15.211 1 95 89 LEU B C 1
ATOM 1998 O O . LEU B 1 89 ? -4.898 11.391 14.484 1 95 89 LEU B O 1
ATOM 2002 N N . SER B 1 90 ? -7.066 11.523 14.742 1 96.94 90 SER B N 1
ATOM 2003 C CA . SER B 1 90 ? -7.422 11.562 13.328 1 96.94 90 SER B CA 1
ATOM 2004 C C . SER B 1 90 ? -8.625 12.469 13.094 1 96.94 90 SER B C 1
ATOM 2006 O O . SER B 1 90 ? -9.656 12.32 13.75 1 96.94 90 SER B O 1
ATOM 2008 N N . ASN B 1 91 ? -8.398 13.43 12.227 1 96.5 91 ASN B N 1
ATOM 2009 C CA . ASN B 1 91 ? -9.445 14.406 11.953 1 96.5 91 ASN B CA 1
ATOM 2010 C C . ASN B 1 91 ? -9.523 14.742 10.461 1 96.5 91 ASN B C 1
ATOM 2012 O O . ASN B 1 91 ? -8.5 14.812 9.781 1 96.5 91 ASN B O 1
ATOM 2016 N N . CYS B 1 92 ? -10.672 14.906 10.039 1 97.25 92 CYS B N 1
ATOM 2017 C CA . CYS B 1 92 ? -10.938 15.344 8.672 1 97.25 92 CYS B CA 1
ATOM 2018 C C . CYS B 1 92 ? -12.047 16.391 8.648 1 97.25 92 CYS B C 1
ATOM 2020 O O . CYS B 1 92 ? -13.031 16.281 9.383 1 97.25 92 CYS B O 1
ATOM 2022 N N . SER B 1 93 ? -11.977 17.375 7.805 1 95.62 93 SER B N 1
ATOM 2023 C CA . SER B 1 93 ? -12.953 18.453 7.758 1 95.62 93 SER B CA 1
ATOM 2024 C C . SER B 1 93 ? -14.234 18.016 7.055 1 95.62 93 SER B C 1
ATOM 2026 O O . SER B 1 93 ? -15.188 18.781 6.957 1 95.62 93 SER B O 1
ATOM 2028 N N . CYS B 1 94 ? -14.289 16.766 6.641 1 94.25 94 CYS B N 1
ATOM 2029 C CA . CYS B 1 94 ? -15.516 16.297 6.012 1 94.25 94 CYS B CA 1
ATOM 2030 C C . CYS B 1 94 ? -16.562 15.922 7.059 1 94.25 94 CYS B C 1
ATOM 2032 O O . CYS B 1 94 ? -16.25 15.844 8.25 1 94.25 94 CYS B O 1
ATOM 2034 N N . THR B 1 95 ? -17.781 15.703 6.637 1 89.5 95 THR B N 1
ATOM 2035 C CA . THR B 1 95 ? -18.891 15.391 7.527 1 89.5 95 THR B CA 1
ATOM 2036 C C . THR B 1 95 ? -18.641 14.094 8.281 1 89.5 95 THR B C 1
ATOM 2038 O O . THR B 1 95 ? -18.891 14 9.484 1 89.5 95 THR B O 1
ATOM 2041 N N . ALA B 1 96 ? -18.094 13.062 7.66 1 86.81 96 ALA B N 1
ATOM 2042 C CA . ALA B 1 96 ? -17.844 11.766 8.281 1 86.81 96 ALA B CA 1
ATOM 2043 C C . ALA B 1 96 ? -16.578 11.789 9.117 1 86.81 96 ALA B C 1
ATOM 2045 O O . ALA B 1 96 ? -16.344 10.898 9.938 1 86.81 96 ALA B O 1
ATOM 2046 N N . GLY B 1 97 ? -15.75 12.766 8.875 1 86 97 GLY B N 1
ATOM 2047 C CA . GLY B 1 97 ? -14.438 12.852 9.5 1 86 97 GLY B CA 1
ATOM 2048 C C . GLY B 1 97 ? -14.5 13.211 10.969 1 86 97 GLY B C 1
ATOM 2049 O O . GLY B 1 97 ? -13.5 13.109 11.68 1 86 97 GLY B O 1
ATOM 2050 N N . LEU B 1 98 ? -15.695 13.625 11.391 1 82.19 98 LEU B N 1
ATOM 2051 C CA . LEU B 1 98 ? -15.875 13.977 12.797 1 82.19 98 LEU B CA 1
ATOM 2052 C C . LEU B 1 98 ? -15.68 12.75 13.688 1 82.19 98 LEU B C 1
ATOM 2054 O O . LEU B 1 98 ? -15.258 12.883 14.844 1 82.19 98 LEU B O 1
ATOM 2058 N N . SER B 1 99 ? -15.875 11.555 13.133 1 81.75 99 SER B N 1
ATOM 2059 C CA . SER B 1 99 ? -15.688 10.312 13.867 1 81.75 99 SER B CA 1
ATOM 2060 C C . SER B 1 99 ? -14.234 9.867 13.836 1 81.75 99 SER B C 1
ATOM 2062 O O . SER B 1 99 ? -13.852 8.93 14.547 1 81.75 99 SER B O 1
ATOM 2064 N N . GLY B 1 100 ? -13.508 10.523 13.102 1 86.56 100 GLY B N 1
ATOM 2065 C CA . GLY B 1 100 ? -12.094 10.195 13.008 1 86.56 100 GLY B CA 1
ATOM 2066 C C . GLY B 1 100 ? -11.812 9.055 12.055 1 86.56 100 GLY B C 1
ATOM 2067 O O . GLY B 1 100 ? -10.68 8.562 11.977 1 86.56 100 GLY B O 1
ATOM 2068 N N . CYS B 1 101 ? -12.883 8.578 11.367 1 92.19 101 CYS B N 1
ATOM 2069 C CA . CYS B 1 101 ? -12.711 7.465 10.445 1 92.19 101 CYS B CA 1
ATOM 2070 C C . CYS B 1 101 ? -13.484 7.703 9.156 1 92.19 101 CYS B C 1
ATOM 2072 O O . CYS B 1 101 ? -14.711 7.539 9.117 1 92.19 101 CYS B O 1
ATOM 2074 N N . CYS B 1 102 ? -12.922 8.297 8.219 1 96.62 102 CYS B N 1
ATOM 2075 C CA . CYS B 1 102 ? -13.539 8.5 6.914 1 96.62 102 CYS B CA 1
ATOM 2076 C C . CYS B 1 102 ? -12.602 8.07 5.793 1 96.62 102 CYS B C 1
ATOM 2078 O O . CYS B 1 102 ? -11.43 7.789 6.035 1 96.62 102 CYS B O 1
ATOM 2080 N N . SER B 1 103 ? -13.07 8.008 4.617 1 97.56 103 SER B N 1
ATOM 2081 C CA . SER B 1 103 ? -12.297 7.543 3.469 1 97.56 103 SER B CA 1
ATOM 2082 C C . SER B 1 103 ? -11.117 8.469 3.186 1 97.56 103 SER B C 1
ATOM 2084 O O . SER B 1 103 ? -10.109 8.039 2.617 1 97.56 103 SER B O 1
ATOM 2086 N N . HIS B 1 104 ? -11.234 9.742 3.617 1 97.81 104 HIS B N 1
ATOM 2087 C CA . HIS B 1 104 ? -10.125 10.672 3.43 1 97.81 104 HIS B CA 1
ATOM 2088 C C . HIS B 1 104 ? -8.945 10.312 4.324 1 97.81 104 HIS B C 1
ATOM 2090 O O . HIS B 1 104 ? -7.797 10.289 3.869 1 97.81 104 HIS B O 1
ATOM 2096 N N . ILE B 1 105 ? -9.273 9.992 5.539 1 98.25 105 ILE B N 1
ATOM 2097 C CA . ILE B 1 105 ? -8.258 9.594 6.508 1 98.25 105 ILE B CA 1
ATOM 2098 C C . ILE B 1 105 ? -7.637 8.266 6.09 1 98.25 105 ILE B C 1
ATOM 2100 O O . ILE B 1 105 ? -6.41 8.117 6.09 1 98.25 105 ILE B O 1
ATOM 2104 N N . VAL B 1 106 ? -8.492 7.387 5.629 1 98.12 106 VAL B N 1
ATOM 2105 C CA . VAL B 1 106 ? -8.039 6.07 5.188 1 98.12 106 VAL B CA 1
ATOM 2106 C C . VAL B 1 106 ? -7.137 6.215 3.965 1 98.12 106 VAL B C 1
ATOM 2108 O O . VAL B 1 106 ? -6.094 5.566 3.879 1 98.12 106 VAL B O 1
ATOM 2111 N N . GLY B 1 107 ? -7.527 7.09 3.051 1 97.94 107 GLY B N 1
ATOM 2112 C CA . GLY B 1 107 ? -6.699 7.344 1.884 1 97.94 107 GLY B CA 1
ATOM 2113 C C . GLY B 1 107 ? -5.316 7.859 2.232 1 97.94 107 GLY B C 1
ATOM 2114 O O . GLY B 1 107 ? -4.32 7.43 1.649 1 97.94 107 GLY B O 1
ATOM 2115 N N . LEU B 1 108 ? -5.281 8.758 3.195 1 98.25 108 LEU B N 1
ATOM 2116 C CA . LEU B 1 108 ? -3.996 9.281 3.639 1 98.25 108 LEU B CA 1
ATOM 2117 C C . LEU B 1 108 ? -3.129 8.164 4.223 1 98.25 108 LEU B C 1
ATOM 2119 O O . LEU B 1 108 ? -1.948 8.055 3.885 1 98.25 108 LEU B O 1
ATOM 2123 N N . ILE B 1 109 ? -3.695 7.348 5.023 1 97.81 109 ILE B N 1
ATOM 2124 C CA . ILE B 1 109 ? -2.945 6.277 5.668 1 97.81 109 ILE B CA 1
ATOM 2125 C C . ILE B 1 109 ? -2.443 5.293 4.613 1 97.81 109 ILE B C 1
ATOM 2127 O O . ILE B 1 109 ? -1.279 4.887 4.637 1 97.81 109 ILE B O 1
ATOM 2131 N N . GLN B 1 110 ? -3.285 4.938 3.645 1 97.81 110 GLN B N 1
ATOM 2132 C CA . GLN B 1 110 ? -2.861 4.023 2.59 1 97.81 110 GLN B CA 1
ATOM 2133 C C . GLN B 1 110 ? -1.726 4.621 1.765 1 97.81 110 GLN B C 1
ATOM 2135 O O . GLN B 1 110 ? -0.801 3.912 1.363 1 97.81 110 GLN B O 1
ATOM 2140 N N . GLY B 1 111 ? -1.777 5.887 1.552 1 97.62 111 GLY B N 1
ATOM 2141 C CA . GLY B 1 111 ? -0.684 6.562 0.872 1 97.62 111 GLY B CA 1
ATOM 2142 C C . GLY B 1 111 ? 0.622 6.508 1.642 1 97.62 111 GLY B C 1
ATOM 2143 O O . GLY B 1 111 ? 1.669 6.188 1.075 1 97.62 111 GLY B O 1
ATOM 2144 N N . LEU B 1 112 ? 0.519 6.797 2.904 1 97.56 112 LEU B N 1
ATOM 2145 C CA . LEU B 1 112 ? 1.706 6.797 3.752 1 97.56 112 LEU B CA 1
ATOM 2146 C C . LEU B 1 112 ? 2.354 5.414 3.779 1 97.56 112 LEU B C 1
ATOM 2148 O O . LEU B 1 112 ? 3.576 5.297 3.666 1 97.56 112 LEU B O 1
ATOM 2152 N N . VAL B 1 113 ? 1.549 4.41 3.908 1 96.62 113 VAL B N 1
ATOM 2153 C CA . VAL B 1 113 ? 2.045 3.037 3.93 1 96.62 113 VAL B CA 1
ATOM 2154 C C . VAL B 1 113 ? 2.74 2.719 2.609 1 96.62 113 VAL B C 1
ATOM 2156 O O . VAL B 1 113 ? 3.85 2.178 2.6 1 96.62 113 VAL B O 1
ATOM 2159 N N . GLN B 1 114 ? 2.082 3.098 1.547 1 96.69 114 GLN B N 1
ATOM 2160 C CA . GLN B 1 114 ? 2.646 2.793 0.237 1 96.69 114 GLN B CA 1
ATOM 2161 C C . GLN B 1 114 ? 3.951 3.553 0.01 1 96.69 114 GLN B C 1
ATOM 2163 O O . GLN B 1 114 ? 4.918 2.994 -0.516 1 96.69 114 GLN B O 1
ATOM 2168 N N . TRP B 1 115 ? 3.98 4.762 0.354 1 97 115 TRP B N 1
ATOM 2169 C CA . TRP B 1 115 ? 5.191 5.559 0.16 1 97 115 TRP B CA 1
ATOM 2170 C C . TRP B 1 115 ? 6.336 5.016 1.005 1 97 115 TRP B C 1
ATOM 2172 O O . TRP B 1 115 ? 7.488 5.004 0.564 1 97 115 TRP B O 1
ATOM 2182 N N . GLN B 1 116 ? 6.012 4.582 2.172 1 95.81 116 GLN B N 1
ATOM 2183 C CA . GLN B 1 116 ? 7.027 3.914 2.98 1 95.81 116 GLN B CA 1
ATOM 2184 C C . GLN B 1 116 ? 7.535 2.65 2.291 1 95.81 116 GLN B C 1
ATOM 2186 O O . GLN B 1 116 ? 8.742 2.414 2.23 1 95.81 116 GLN B O 1
ATOM 2191 N N . MET B 1 117 ? 6.613 1.899 1.764 1 95.5 117 MET B N 1
ATOM 2192 C CA . MET B 1 117 ? 6.965 0.645 1.106 1 95.5 117 MET B CA 1
ATOM 2193 C C . MET B 1 117 ? 7.82 0.9 -0.131 1 95.5 117 MET B C 1
ATOM 2195 O O . MET B 1 117 ? 8.672 0.081 -0.485 1 95.5 117 MET B O 1
ATOM 2199 N N . MET B 1 118 ? 7.594 2.053 -0.71 1 96.38 118 MET B N 1
ATOM 2200 C CA . MET B 1 118 ? 8.367 2.447 -1.886 1 96.38 118 MET B CA 1
ATOM 2201 C C . MET B 1 118 ? 9.758 2.932 -1.488 1 96.38 118 MET B C 1
ATOM 2203 O O . MET B 1 118 ? 10.594 3.201 -2.352 1 96.38 118 MET B O 1
ATOM 2207 N N . GLY B 1 119 ? 9.977 3.102 -0.21 1 95.31 119 GLY B N 1
ATOM 2208 C CA . GLY B 1 119 ? 11.289 3.5 0.286 1 95.31 119 GLY B CA 1
ATOM 2209 C C . GLY B 1 119 ? 11.508 5 0.243 1 95.31 119 GLY B C 1
ATOM 2210 O O . GLY B 1 119 ? 12.641 5.469 0.349 1 95.31 119 GLY B O 1
ATOM 2211 N N . LEU B 1 120 ? 10.43 5.754 0.123 1 95.62 120 LEU B N 1
ATOM 2212 C CA . LEU B 1 120 ? 10.578 7.207 0.099 1 95.62 120 LEU B CA 1
ATOM 2213 C C . LEU B 1 120 ? 10.867 7.746 1.495 1 95.62 120 LEU B C 1
ATOM 2215 O O . LEU B 1 120 ? 10.445 7.156 2.494 1 95.62 120 LEU B O 1
ATOM 2219 N N . THR B 1 121 ? 11.555 8.812 1.585 1 95.69 121 THR B N 1
ATOM 2220 C CA . THR B 1 121 ? 11.859 9.438 2.867 1 95.69 121 THR B CA 1
ATOM 2221 C C . THR B 1 121 ? 10.766 10.43 3.252 1 95.69 121 THR B C 1
ATOM 2223 O O . THR B 1 121 ? 10.508 10.656 4.438 1 95.69 121 THR B O 1
ATOM 2226 N N . GLU B 1 122 ? 10.172 11.016 2.17 1 96.25 122 GLU B N 1
ATOM 2227 C CA . GLU B 1 122 ? 9.078 11.969 2.359 1 96.25 122 GLU B CA 1
ATOM 2228 C C . GLU B 1 122 ? 7.961 11.734 1.346 1 96.25 122 GLU B C 1
ATOM 2230 O O . GLU B 1 122 ? 8.203 11.188 0.265 1 96.25 122 GLU B O 1
ATOM 2235 N N . PRO B 1 123 ? 6.742 12.078 1.749 1 95.69 123 PRO B N 1
ATOM 2236 C CA . PRO B 1 123 ? 5.688 12.008 0.737 1 95.69 123 PRO B CA 1
ATOM 2237 C C . PRO B 1 123 ? 6.008 12.82 -0.513 1 95.69 123 PRO B C 1
ATOM 2239 O O . PRO B 1 123 ? 6.656 13.867 -0.422 1 95.69 123 PRO B O 1
ATOM 2242 N N . PRO B 1 124 ? 5.637 12.273 -1.668 1 90.44 124 PRO B N 1
ATOM 2243 C CA . PRO B 1 124 ? 5.957 13 -2.9 1 90.44 124 PRO B CA 1
ATOM 2244 C C . PRO B 1 124 ? 5.301 14.375 -2.967 1 90.44 124 PRO B C 1
ATOM 2246 O O . PRO B 1 124 ? 4.172 14.547 -2.496 1 90.44 124 PRO B O 1
ATOM 2249 N N . ALA B 1 125 ? 6.199 15.273 -3.404 1 80.31 125 ALA B N 1
ATOM 2250 C CA . ALA B 1 125 ? 5.68 16.625 -3.592 1 80.31 125 ALA B CA 1
ATOM 2251 C C . ALA B 1 125 ? 4.688 16.672 -4.754 1 80.31 125 ALA B C 1
ATOM 2253 O O . ALA B 1 125 ? 4.762 15.859 -5.676 1 80.31 125 ALA B O 1
ATOM 2254 N N . GLU B 1 126 ? 3.621 17.172 -4.613 1 63.31 126 GLU B N 1
ATOM 2255 C CA . GLU B 1 126 ? 2.746 17.328 -5.77 1 63.31 126 GLU B CA 1
ATOM 2256 C C . GLU B 1 126 ? 3.547 17.672 -7.027 1 63.31 126 GLU B C 1
ATOM 2258 O O . GLU B 1 126 ? 4.41 18.547 -7 1 63.31 126 GLU B O 1
ATOM 2263 N N . LEU B 1 127 ? 4.09 16.531 -7.699 1 46.31 127 LEU B N 1
ATOM 2264 C CA . LEU B 1 127 ? 4.867 16.844 -8.898 1 46.31 127 LEU B CA 1
ATOM 2265 C C . LEU B 1 127 ? 4.402 18.141 -9.531 1 46.31 127 LEU B C 1
ATOM 2267 O O . LEU B 1 127 ? 3.203 18.359 -9.727 1 46.31 127 LEU B O 1
ATOM 2271 N N . CYS B 1 128 ? 5.121 19.156 -9.438 1 40.19 128 CYS B N 1
ATOM 2272 C CA . CYS B 1 128 ? 4.988 20.062 -10.562 1 40.19 128 CYS B CA 1
ATOM 2273 C C . CYS B 1 128 ? 4.836 19.297 -11.867 1 40.19 128 CYS B C 1
ATOM 2275 O O . CYS B 1 128 ? 5.195 18.125 -11.945 1 40.19 128 CYS B O 1
ATOM 2277 N N . CYS B 1 129 ? 4.156 19.719 -12.961 1 38.03 129 CYS B N 1
ATOM 2278 C CA . CYS B 1 129 ? 3.844 19.156 -14.273 1 38.03 129 CYS B CA 1
ATOM 2279 C C . CYS B 1 129 ? 4.957 18.234 -14.758 1 38.03 129 CYS B C 1
ATOM 2281 O O . CYS B 1 129 ? 4.746 17.422 -15.648 1 38.03 129 CYS B O 1
ATOM 2283 N N . THR B 1 130 ? 6.152 18.453 -14.328 1 37.06 130 THR B N 1
ATOM 2284 C CA . THR B 1 130 ? 7.176 17.875 -15.195 1 37.06 130 THR B CA 1
ATOM 2285 C C . THR B 1 130 ? 7.555 16.469 -14.711 1 37.06 130 THR B C 1
ATOM 2287 O O . THR B 1 130 ? 7.992 15.633 -15.508 1 37.06 130 THR B O 1
ATOM 2290 N N . SER B 1 131 ? 7.906 16.125 -13.461 1 36.41 131 SER B N 1
ATOM 2291 C CA . SER B 1 131 ? 8.758 14.961 -13.234 1 36.41 131 SER B CA 1
ATOM 2292 C C . SER B 1 131 ? 7.938 13.734 -12.875 1 36.41 131 SER B C 1
ATOM 2294 O O . SER B 1 131 ? 8.492 12.672 -12.578 1 36.41 131 SER B O 1
ATOM 2296 N N . LEU B 1 132 ? 6.859 13.812 -12.195 1 39.41 132 LEU B N 1
ATOM 2297 C CA . LEU B 1 132 ? 6.246 12.531 -11.875 1 39.41 132 LEU B CA 1
ATOM 2298 C C . LEU B 1 132 ? 5.75 11.836 -13.141 1 39.41 132 LEU B C 1
ATOM 2300 O O . LEU B 1 132 ? 5.234 12.484 -14.047 1 39.41 132 LEU B O 1
ATOM 2304 N N . PRO B 1 133 ? 6.117 10.68 -13.484 1 38.06 133 PRO B N 1
ATOM 2305 C CA . PRO B 1 133 ? 5.43 10.094 -14.641 1 38.06 133 PRO B CA 1
ATOM 2306 C C . PRO B 1 133 ? 3.943 10.445 -14.68 1 38.06 133 PRO B C 1
ATOM 2308 O O . PRO B 1 133 ? 3.342 10.719 -13.641 1 38.06 133 PRO B O 1
ATOM 2311 N N . GLN B 1 134 ? 3.418 10.859 -15.914 1 37.75 134 GLN B N 1
ATOM 2312 C CA . GLN B 1 134 ? 2.057 11.234 -16.281 1 37.75 134 GLN B CA 1
ATOM 2313 C C . GLN B 1 134 ? 1.032 10.5 -15.422 1 37.75 134 GLN B C 1
ATOM 2315 O O . GLN B 1 134 ? 0.982 9.266 -15.422 1 37.75 134 GLN B O 1
ATOM 2320 N N . GLN B 1 135 ? 1.038 10.992 -14.289 1 40.38 135 GLN B N 1
ATOM 2321 C CA . GLN B 1 135 ? -0.128 10.5 -13.562 1 40.38 135 GLN B CA 1
ATOM 2322 C C . GLN B 1 135 ? -1.379 10.547 -14.438 1 40.38 135 GLN B C 1
ATOM 2324 O O . GLN B 1 135 ? -1.737 11.602 -14.961 1 40.38 135 GLN B O 1
ATOM 2329 N N . TRP B 1 136 ? -1.601 9.57 -15.266 1 31.86 136 TRP B N 1
ATOM 2330 C CA . TRP B 1 136 ? -2.564 9.492 -16.359 1 31.86 136 TRP B CA 1
ATOM 2331 C C . TRP B 1 136 ? -3.877 10.172 -15.969 1 31.86 136 TRP B C 1
ATOM 2333 O O . TRP B 1 136 ? -4.609 10.656 -16.844 1 31.86 136 TRP B O 1
ATOM 2343 N N . GLY B 1 137 ? -4.32 9.883 -14.727 1 32.88 137 GLY B N 1
ATOM 2344 C CA . GLY B 1 137 ? -5.699 10.289 -14.492 1 32.88 137 GLY B CA 1
ATOM 2345 C C . GLY B 1 137 ? -5.82 11.672 -13.883 1 32.88 137 GLY B C 1
ATOM 2346 O O . GLY B 1 137 ? -6.805 11.977 -13.211 1 32.88 137 GLY B O 1
ATOM 2347 N N . LYS B 1 138 ? -4.801 12.383 -13.75 1 35.81 138 LYS B N 1
ATOM 2348 C CA . LYS B 1 138 ? -5.18 13.727 -13.312 1 35.81 138 LYS B CA 1
ATOM 2349 C C . LYS B 1 138 ? -6.242 14.328 -14.234 1 35.81 138 LYS B C 1
ATOM 2351 O O . LYS B 1 138 ? -6.094 14.305 -15.461 1 35.81 138 LYS B O 1
ATOM 2356 N N . PRO B 1 139 ? -7.59 14.352 -13.766 1 31.77 139 PRO B N 1
ATOM 2357 C CA . PRO B 1 139 ? -8.484 15.086 -14.664 1 31.77 139 PRO B CA 1
ATOM 2358 C C . PRO B 1 139 ? -7.84 16.344 -15.234 1 31.77 139 PRO B C 1
ATOM 2360 O O . PRO B 1 139 ? -6.988 16.953 -14.578 1 31.77 139 PRO B O 1
ATOM 2363 N N . ARG B 1 140 ? -7.531 16.297 -16.5 1 31.45 140 ARG B N 1
ATOM 2364 C CA . ARG B 1 140 ? -7.176 17.578 -17.094 1 31.45 140 ARG B CA 1
ATOM 2365 C C . ARG B 1 140 ? -7.895 18.734 -16.391 1 31.45 140 ARG B C 1
ATOM 2367 O O . ARG B 1 140 ? -9.07 18.609 -16.047 1 31.45 140 ARG B O 1
ATOM 2374 N N . GLY B 1 141 ? -7.191 19.516 -15.656 1 30.27 141 GLY B N 1
ATOM 2375 C CA . GLY B 1 141 ? -7.73 20.734 -15.062 1 30.27 141 GLY B CA 1
ATOM 2376 C C . GLY B 1 141 ? -8.992 21.219 -15.75 1 30.27 141 GLY B C 1
ATOM 2377 O O . GLY B 1 141 ? -9.398 20.672 -16.781 1 30.27 141 GLY B O 1
ATOM 2378 N N . LYS B 1 142 ? -9.711 22.141 -15.148 1 32.41 142 LYS B N 1
ATOM 2379 C CA . LYS B 1 142 ? -10.93 22.844 -15.555 1 32.41 142 LYS B CA 1
ATOM 2380 C C . LYS B 1 142 ? -10.914 23.156 -17.047 1 32.41 142 LYS B C 1
ATOM 2382 O O . LYS B 1 142 ? -9.938 23.703 -17.562 1 32.41 142 LYS B O 1
ATOM 2387 N N . GLU B 1 143 ? -11.641 22.281 -17.797 1 32.09 143 GLU B N 1
ATOM 2388 C CA . GLU B 1 143 ? -12.008 22.891 -19.078 1 32.09 143 GLU B CA 1
ATOM 2389 C C . GLU B 1 143 ? -12.375 24.359 -18.891 1 32.09 143 GLU B C 1
ATOM 2391 O O . GLU B 1 143 ? -13.266 24.703 -18.109 1 32.09 143 GLU B O 1
ATOM 2396 N N . ILE B 1 144 ? -11.453 25.297 -18.953 1 30.05 144 ILE B N 1
ATOM 2397 C CA . ILE B 1 144 ? -11.859 26.688 -19.062 1 30.05 144 ILE B CA 1
ATOM 2398 C C . ILE B 1 144 ? -13.078 26.797 -19.984 1 30.05 144 ILE B C 1
ATOM 2400 O O . ILE B 1 144 ? -12.984 26.484 -21.172 1 30.05 144 ILE B O 1
ATOM 2404 N N . LYS B 1 145 ? -14.258 26.641 -19.438 1 29.7 145 LYS B N 1
ATOM 2405 C CA . LYS B 1 145 ? -15.438 26.984 -20.219 1 29.7 145 LYS B CA 1
ATOM 2406 C C . LYS B 1 145 ? -15.234 28.281 -21 1 29.7 145 LYS B C 1
ATOM 2408 O O . LYS B 1 145 ? -14.781 29.281 -20.422 1 29.7 145 LYS B O 1
ATOM 2413 N N . ALA B 1 146 ? -15.172 28.156 -22.281 1 34.06 146 ALA B N 1
ATOM 2414 C CA . ALA B 1 146 ? -15.086 29.328 -23.141 1 34.06 146 ALA B CA 1
ATOM 2415 C C . ALA B 1 146 ? -16.047 30.422 -22.672 1 34.06 146 ALA B C 1
ATOM 2417 O O . ALA B 1 146 ? -17.266 30.188 -22.594 1 34.06 146 ALA B O 1
ATOM 2418 N N . VAL B 1 147 ? -15.789 31.156 -21.547 1 32.47 147 VAL B N 1
ATOM 2419 C CA . VAL B 1 147 ? -16.672 32.281 -21.281 1 32.47 147 VAL B CA 1
ATOM 2420 C C . VAL B 1 147 ? -16.828 33.125 -22.547 1 32.47 147 VAL B C 1
ATOM 2422 O O . VAL B 1 147 ? -15.859 33.344 -23.281 1 32.47 147 VAL B O 1
ATOM 2425 N N . PRO B 1 148 ? -18.062 33.25 -22.969 1 31.23 148 PRO B N 1
ATOM 2426 C CA . PRO B 1 148 ? -18.219 34.062 -24.156 1 31.23 148 PRO B CA 1
ATOM 2427 C C . PRO B 1 148 ? -17.375 35.344 -24.109 1 31.23 148 PRO B C 1
ATOM 2429 O O . PRO B 1 148 ? -17.172 35.906 -23.031 1 31.23 148 PRO B O 1
ATOM 2432 N N . ALA B 1 149 ? -16.422 35.438 -24.906 1 34.78 149 ALA B N 1
ATOM 2433 C CA . ALA B 1 149 ? -15.57 36.625 -25.062 1 34.78 149 ALA B CA 1
ATOM 2434 C C . ALA B 1 149 ? -16.359 37.906 -24.844 1 34.78 149 ALA B C 1
ATOM 2436 O O . ALA B 1 149 ? -17.344 38.156 -25.547 1 34.78 149 ALA B O 1
ATOM 2437 N N . PRO B 1 150 ? -16.547 38.281 -23.578 1 33.47 150 PRO B N 1
ATOM 2438 C CA . PRO B 1 150 ? -17.297 39.531 -23.531 1 33.47 150 PRO B CA 1
ATOM 2439 C C . PRO B 1 150 ? -16.891 40.531 -24.625 1 33.47 150 PRO B C 1
ATOM 2441 O O . PRO B 1 150 ? -15.805 40.375 -25.203 1 33.47 150 PRO B O 1
ATOM 2444 N N . SER B 1 151 ? -17.766 41.469 -25 1 34.06 151 SER B N 1
ATOM 2445 C CA . SER B 1 151 ? -17.734 42.531 -26.031 1 34.06 151 SER B CA 1
ATOM 2446 C C . SER B 1 151 ? -16.484 43.375 -25.906 1 34.06 151 SER B C 1
ATOM 2448 O O . SER B 1 151 ? -16.234 44 -24.875 1 34.06 151 SER B O 1
ATOM 2450 N N . MET B 1 152 ? -15.312 42.875 -26.312 1 32.72 152 MET B N 1
ATOM 2451 C CA . MET B 1 152 ? -14.078 43.656 -26.391 1 32.72 152 MET B CA 1
ATOM 2452 C C . MET B 1 152 ? -14.344 45.062 -26.906 1 32.72 152 MET B C 1
ATOM 2454 O O . MET B 1 152 ? -14.859 45.25 -28.016 1 32.72 152 MET B O 1
ATOM 2458 N N . ILE B 1 153 ? -14.875 45.906 -26.031 1 32.25 153 ILE B N 1
ATOM 2459 C CA . ILE B 1 153 ? -15.047 47.281 -26.469 1 32.25 153 ILE B CA 1
ATOM 2460 C C . ILE B 1 153 ? -13.711 47.844 -26.984 1 32.25 153 ILE B C 1
ATOM 2462 O O . ILE B 1 153 ? -12.727 47.875 -26.234 1 32.25 153 ILE B O 1
ATOM 2466 N N . ILE B 1 154 ? -13.375 47.625 -28.219 1 33.31 154 ILE B N 1
ATOM 2467 C CA . ILE B 1 154 ? -12.234 48.188 -28.938 1 33.31 154 ILE B CA 1
ATOM 2468 C C . ILE B 1 154 ? -12.227 49.719 -28.781 1 33.31 154 ILE B C 1
ATOM 2470 O O . ILE B 1 154 ? -13.148 50.406 -29.219 1 33.31 154 ILE B O 1
ATOM 2474 N N . VAL B 1 155 ? -11.945 50.188 -27.562 1 29.27 155 VAL B N 1
ATOM 2475 C CA . VAL B 1 155 ? -11.883 51.625 -27.453 1 29.27 155 VAL B CA 1
ATOM 2476 C C . VAL B 1 155 ? -10.617 52.156 -28.141 1 29.27 155 VAL B C 1
ATOM 2478 O O . VAL B 1 155 ? -9.562 51.531 -28.062 1 29.27 155 VAL B O 1
ATOM 2481 N N . LYS B 1 156 ? -10.797 52.75 -29.312 1 32.47 156 LYS B N 1
ATOM 2482 C CA . LYS B 1 156 ? -9.789 53.438 -30.094 1 32.47 156 LYS B CA 1
ATOM 2483 C C . LYS B 1 156 ? -9.008 54.438 -29.234 1 32.47 156 LYS B C 1
ATOM 2485 O O . LYS B 1 156 ? -9.602 55.219 -28.484 1 32.47 156 LYS B O 1
ATOM 2490 N N . PRO B 1 157 ? -7.688 54.062 -28.828 1 33 157 PRO B N 1
ATOM 2491 C CA . PRO B 1 157 ? -6.902 55 -28.016 1 33 157 PRO B CA 1
ATOM 2492 C C . PRO B 1 157 ? -6.961 56.438 -28.531 1 33 157 PRO B C 1
ATOM 2494 O O . PRO B 1 157 ? -6.754 56.656 -29.719 1 33 157 PRO B O 1
ATOM 2497 N N . LYS B 1 158 ? -7.945 57.281 -28.109 1 31.06 158 LYS B N 1
ATOM 2498 C CA . LYS B 1 158 ? -7.93 58.688 -28.5 1 31.06 158 LYS B CA 1
ATOM 2499 C C . LYS B 1 158 ? -6.59 59.344 -28.156 1 31.06 158 LYS B C 1
ATOM 2501 O O . LYS B 1 158 ? -6.105 59.219 -27.016 1 31.06 158 LYS B O 1
ATOM 2506 N N . MET B 1 159 ? -5.641 59.312 -29.094 1 32.5 159 MET B N 1
ATOM 2507 C CA . MET B 1 159 ? -4.359 60 -29.016 1 32.5 159 MET B CA 1
ATOM 2508 C C . MET B 1 159 ? -4.539 61.438 -28.516 1 32.5 159 MET B C 1
ATOM 2510 O O . MET B 1 159 ? -5.137 62.25 -29.203 1 32.5 159 MET B O 1
ATOM 2514 N N . ASP B 1 160 ? -5 61.688 -27.25 1 29.12 160 ASP B N 1
ATOM 2515 C CA . ASP B 1 160 ? -5.129 63.062 -26.781 1 29.12 160 ASP B CA 1
ATOM 2516 C C . ASP B 1 160 ? -3.828 63.844 -27 1 29.12 160 ASP B C 1
ATOM 2518 O O . ASP B 1 160 ? -2.775 63.438 -26.5 1 29.12 160 ASP B O 1
ATOM 2522 N N . ARG B 1 161 ? -3.66 64.5 -28.156 1 35.81 161 ARG B N 1
ATOM 2523 C CA . ARG B 1 161 ? -2.619 65.438 -28.484 1 35.81 161 ARG B CA 1
ATOM 2524 C C . ARG B 1 161 ? -2.527 66.562 -27.422 1 35.81 161 ARG B C 1
ATOM 2526 O O . ARG B 1 161 ? -3.5 67.25 -27.156 1 35.81 161 ARG B O 1
ATOM 2533 N N . LYS B 1 162 ? -1.819 66.375 -26.266 1 34.78 162 LYS B N 1
ATOM 2534 C CA . LYS B 1 162 ? -1.498 67.375 -25.266 1 34.78 162 LYS B CA 1
ATOM 2535 C C . LYS B 1 162 ? -1.038 68.688 -25.922 1 34.78 162 LYS B C 1
ATOM 2537 O O . LYS B 1 162 ? -0.098 68.688 -26.719 1 34.78 162 LYS B O 1
ATOM 2542 N N . SER B 1 163 ? -1.869 69.625 -26.172 1 30.22 163 SER B N 1
ATOM 2543 C CA . SER B 1 163 ? -1.583 71 -26.609 1 30.22 163 SER B CA 1
ATOM 2544 C C . SER B 1 163 ? -0.509 71.625 -25.734 1 30.22 163 SER B C 1
ATOM 2546 O O . SER B 1 163 ? -0.531 71.438 -24.5 1 30.22 163 SER B O 1
ATOM 2548 N N . ALA B 1 164 ? 0.689 71.938 -26.25 1 35.59 164 ALA B N 1
ATOM 2549 C CA . ALA B 1 164 ? 1.868 72.625 -25.797 1 35.59 164 ALA B CA 1
ATOM 2550 C C . ALA B 1 164 ? 1.478 74 -25.188 1 35.59 164 ALA B C 1
ATOM 2552 O O . ALA B 1 164 ? 1.083 74.938 -25.922 1 35.59 164 ALA B O 1
ATOM 2553 N N . GLU B 1 165 ? 0.687 74.125 -24.141 1 29.98 165 GLU B N 1
ATOM 2554 C CA . GLU B 1 165 ? 0.478 75.5 -23.594 1 29.98 165 GLU B CA 1
ATOM 2555 C C . GLU B 1 165 ? 1.806 76.125 -23.25 1 29.98 165 GLU B C 1
ATOM 2557 O O . GLU B 1 165 ? 2.664 75.562 -22.609 1 29.98 165 GLU B O 1
ATOM 2562 N N . THR B 1 166 ? 2.225 77.125 -24.141 1 32.69 166 THR B N 1
ATOM 2563 C CA . THR B 1 166 ? 3.205 78.188 -23.984 1 32.69 166 THR B CA 1
ATOM 2564 C C . THR B 1 166 ? 3.02 78.938 -22.656 1 32.69 166 THR B C 1
ATOM 2566 O O . THR B 1 166 ? 2.012 79.625 -22.453 1 32.69 166 THR B O 1
ATOM 2569 N N . ILE B 1 167 ? 3.002 78.25 -21.547 1 28.3 167 ILE B N 1
ATOM 2570 C CA . ILE B 1 167 ? 2.877 79 -20.297 1 28.3 167 ILE B CA 1
ATOM 2571 C C . ILE B 1 167 ? 3.918 80.125 -20.266 1 28.3 167 ILE B C 1
ATOM 2573 O O . ILE B 1 167 ? 5.121 79.875 -20.281 1 28.3 167 ILE B O 1
ATOM 2577 N N . LEU B 1 168 ? 3.596 81.375 -20.797 1 30.66 168 LEU B N 1
ATOM 2578 C CA . LEU B 1 168 ? 4.07 82.75 -20.672 1 30.66 168 LEU B CA 1
ATOM 2579 C C . LEU B 1 168 ? 4.18 83.125 -19.203 1 30.66 168 LEU B C 1
ATOM 2581 O O . LEU B 1 168 ? 4.598 84.25 -18.891 1 30.66 168 LEU B O 1
ATOM 2585 N N . ASN B 1 169 ? 4.254 82.312 -18.156 1 27.19 169 ASN B N 1
ATOM 2586 C CA . ASN B 1 169 ? 4.754 83.125 -17.047 1 27.19 169 ASN B CA 1
ATOM 2587 C C . ASN B 1 169 ? 6.242 83.438 -17.188 1 27.19 169 ASN B C 1
ATOM 2589 O O . ASN B 1 169 ? 7.016 82.562 -17.609 1 27.19 169 ASN B O 1
#

Organism: Mytilus galloprovincialis (NCBI:txid29158)